Protein AF-A0A2J8WNB3-F1 (afdb_monomer)

Sequence (270 aa):
LEFISDGALAIEVWGHRCAGNGSSIWEVDSLHAKTRTLHDRWNEVTRRIEMWISILELNELGEYAAVELHQAKDVNTGGIFQLRQEEDLNCVRERWSDALIKRREYLDEQIKKVSNKTEKTEDDVEREAQLVEQWVGLTEERNAVLVPAPGSGIPGAPADWIPPPGMETHIPVLFLDLNADDLSANEQLVGPHASGVNSILPKEHGSQFFYLPIIKHSDDEVSATASWDSSVHDSVHLNRVTPQNERIYLIVKTTVQLSHPAAMELVLRK

InterPro domains:
  IPR022164 Kinesin-like [PF12473] (220-259)

Secondary structure (DSSP, 8-state):
-HHHHTTEEEEEEE----S-------------TTS--HHHHHHHHEEEEE-----EEE-TTS-EEEPPP---TTS-------SSHHHHHHHHHHHHHHHHHHHHHHHHHHHHHHHT-SS--HHHHHHHHHHHHHHHHHHHHHHHHHSPPTTS--TTPBPSS-PPTTS-SB--EEEEE--TT-TTGGGGGSGGGSBTTT---TT--SPPPPP--EEEEETTTTEEEE---GGGG--TTTSSPPPTT-------EEEEEE-SSS-EEEEEE-

pLDDT: mean 73.9, std 16.87, range [28.16, 94.0]

Foldseek 3Di:
DVLLLVQKAKEWEDEDDDDDDDDDDDDDDPDDPPDDAPLNSLVVRYDYDYDDDWDWDQDPVRDTDTDDDDDDQPDPPAWEFQFVQVVQLVVSLVVLVVVLVVVLVVLVVLLCVLVPDPDHDPVSVVVNVVSVVVNVVSVVSNVCSVAPDAPSSHRQHADVDDDRPQYDRGGGIDIGNRDPPCPVSQVCQEDCNNTCNPPDGVVNPPDDDDDFQFPDADPVDGDTDTDDDPCVRVDPCVVDDHDPPDDDDDKDWDWDFDPPPHTHIHIIID

Structure (mmCIF, N/CA/C/O backbone):
data_AF-A0A2J8WNB3-F1
#
_entry.id   AF-A0A2J8WNB3-F1
#
loop_
_atom_site.group_PDB
_atom_site.id
_atom_site.type_symbol
_atom_site.label_atom_id
_atom_site.label_alt_id
_atom_site.label_comp_id
_atom_site.label_asym_id
_atom_site.label_entity_id
_atom_site.label_seq_id
_atom_site.pdbx_PDB_ins_code
_atom_site.Cartn_x
_atom_site.Cartn_y
_atom_site.Cartn_z
_atom_site.occupancy
_atom_site.B_iso_or_equiv
_atom_site.auth_seq_id
_atom_site.auth_comp_id
_atom_site.auth_asym_id
_atom_site.auth_atom_id
_atom_site.pdbx_PDB_model_num
ATOM 1 N N . LEU A 1 1 ? -7.602 -0.378 23.165 1.00 45.31 1 LEU A N 1
ATOM 2 C CA . LEU A 1 1 ? -7.590 0.356 21.882 1.00 45.31 1 LEU A CA 1
ATOM 3 C C . LEU A 1 1 ? -6.321 1.193 21.740 1.00 45.31 1 LEU A C 1
ATOM 5 O O . LEU A 1 1 ? -5.746 1.145 20.671 1.00 45.31 1 LEU A O 1
ATOM 9 N N . GLU A 1 2 ? -5.837 1.872 22.791 1.00 38.53 2 GLU A N 1
ATOM 10 C CA . GLU A 1 2 ? -4.576 2.656 22.743 1.00 38.53 2 GLU A CA 1
ATOM 11 C C . GLU A 1 2 ? -3.336 1.833 22.331 1.00 38.53 2 GLU A C 1
ATOM 13 O O . GLU A 1 2 ? -2.516 2.305 21.557 1.00 38.53 2 GLU A O 1
ATOM 18 N N . PHE A 1 3 ? -3.260 0.555 22.712 1.00 40.84 3 PHE A N 1
ATOM 19 C CA . PHE A 1 3 ? -2.182 -0.364 22.304 1.00 40.84 3 PHE A CA 1
ATOM 20 C C . PHE A 1 3 ? -2.197 -0.783 20.817 1.00 40.84 3 PHE A C 1
ATOM 22 O O . PHE A 1 3 ? -1.305 -1.500 20.386 1.00 40.84 3 PHE A O 1
ATOM 29 N N . ILE A 1 4 ? -3.234 -0.422 20.048 1.00 39.94 4 ILE A N 1
ATOM 30 C CA . ILE A 1 4 ? -3.299 -0.683 18.596 1.00 39.94 4 ILE A CA 1
ATOM 31 C C . ILE A 1 4 ? -2.739 0.508 17.817 1.00 39.94 4 ILE A C 1
ATOM 33 O O . ILE A 1 4 ? -2.263 0.332 16.705 1.00 39.94 4 ILE A O 1
ATOM 37 N N . SER A 1 5 ? -2.818 1.714 18.387 1.00 38.19 5 SER A N 1
ATOM 38 C CA . SER A 1 5 ? -2.274 2.935 17.790 1.00 38.19 5 SER A CA 1
ATOM 39 C C . SER A 1 5 ? -0.818 3.182 18.181 1.00 38.19 5 SER A C 1
ATOM 41 O O . SER A 1 5 ? -0.081 3.777 17.399 1.00 38.19 5 SER A O 1
ATOM 43 N N . ASP A 1 6 ? -0.394 2.732 19.366 1.00 38.00 6 ASP A N 1
ATOM 44 C CA . ASP A 1 6 ? 1.001 2.856 19.791 1.00 38.00 6 ASP A CA 1
ATOM 45 C C . ASP A 1 6 ? 1.897 1.966 18.928 1.00 38.00 6 ASP A C 1
ATOM 47 O O . ASP A 1 6 ? 1.776 0.743 18.939 1.00 38.00 6 ASP A O 1
ATOM 51 N N . GLY A 1 7 ? 2.780 2.598 18.153 1.00 36.41 7 GLY A N 1
ATOM 52 C CA . GLY A 1 7 ? 3.748 1.900 17.308 1.00 36.41 7 GLY A CA 1
ATOM 53 C C . GLY A 1 7 ? 3.228 1.434 15.949 1.00 36.41 7 GLY A C 1
ATOM 54 O O . GLY A 1 7 ? 4.019 1.012 15.113 1.00 36.41 7 GLY A O 1
ATOM 55 N N . ALA A 1 8 ? 1.926 1.530 15.682 1.00 39.94 8 ALA A N 1
ATOM 56 C CA . ALA A 1 8 ? 1.362 1.097 14.411 1.00 39.94 8 ALA A CA 1
ATOM 57 C C . ALA A 1 8 ? 1.590 2.126 13.298 1.00 39.94 8 ALA A C 1
ATOM 59 O O . ALA A 1 8 ? 1.264 3.304 13.445 1.00 39.94 8 ALA A O 1
ATOM 60 N N . LEU A 1 9 ? 2.069 1.662 12.146 1.00 45.62 9 LEU A N 1
ATOM 61 C CA . LEU A 1 9 ? 1.953 2.381 10.879 1.00 45.62 9 LEU A CA 1
ATOM 62 C C . LEU A 1 9 ? 1.279 1.471 9.868 1.00 45.62 9 LEU A C 1
ATOM 64 O O . LEU A 1 9 ? 1.753 0.359 9.635 1.00 45.62 9 LEU A O 1
ATOM 68 N N . ALA A 1 10 ? 0.219 1.974 9.245 1.00 46.62 10 ALA A N 1
ATOM 69 C CA . ALA A 1 10 ? -0.376 1.332 8.090 1.00 46.62 10 ALA A CA 1
ATOM 70 C C . ALA A 1 10 ? -0.023 2.103 6.828 1.00 46.62 10 ALA A C 1
ATOM 72 O O . ALA A 1 10 ? -0.166 3.323 6.800 1.00 46.62 10 ALA A O 1
ATOM 73 N N . ILE A 1 11 ? 0.433 1.410 5.789 1.00 55.25 11 ILE A N 1
ATOM 74 C CA . ILE A 1 11 ? 0.669 2.019 4.479 1.00 55.25 11 ILE A CA 1
ATOM 75 C C . ILE A 1 11 ? -0.270 1.393 3.461 1.00 55.25 11 ILE A C 1
ATOM 77 O O . ILE A 1 11 ? -0.154 0.203 3.177 1.00 55.25 11 ILE A O 1
ATOM 81 N N . GLU A 1 12 ? -1.143 2.210 2.881 1.00 48.66 12 GLU A N 1
ATOM 82 C CA . GLU A 1 12 ? -1.918 1.848 1.701 1.00 48.66 12 GLU A CA 1
ATOM 83 C C . GLU A 1 12 ? -1.154 2.222 0.434 1.00 48.66 12 GLU A C 1
ATOM 85 O O . GLU A 1 12 ? -0.832 3.395 0.228 1.00 48.66 12 GLU A O 1
ATOM 90 N N . VAL A 1 13 ? -0.897 1.249 -0.439 1.00 50.41 13 VAL A N 1
ATOM 91 C CA . VAL A 1 13 ? -0.238 1.500 -1.728 1.00 50.41 13 VAL A CA 1
ATOM 92 C C . VAL A 1 13 ? -1.259 1.501 -2.859 1.00 50.41 13 VAL A C 1
ATOM 94 O O . VAL A 1 13 ? -1.896 0.486 -3.131 1.00 50.41 13 VAL A O 1
ATOM 97 N N . TRP A 1 14 ? -1.408 2.640 -3.536 1.00 44.59 14 TRP A N 1
ATOM 98 C CA . TRP A 1 14 ? -2.394 2.812 -4.607 1.00 44.59 14 TRP A CA 1
ATOM 99 C C . TRP A 1 14 ? -1.743 2.884 -5.991 1.00 44.59 14 TRP A C 1
ATOM 101 O O . TRP A 1 14 ? -0.658 3.444 -6.174 1.00 44.59 14 TRP A O 1
ATOM 111 N N . GLY A 1 15 ? -2.445 2.320 -6.978 1.00 42.12 15 GLY A N 1
ATOM 112 C CA . GLY A 1 15 ? -2.084 2.349 -8.394 1.00 42.12 15 GLY A CA 1
ATOM 113 C C . GLY A 1 15 ? -2.801 3.448 -9.193 1.00 42.12 15 GLY A C 1
ATOM 114 O O . GLY A 1 15 ? -3.846 3.947 -8.799 1.00 42.12 15 GLY A O 1
ATOM 115 N N . HIS A 1 16 ? -2.190 3.790 -10.331 1.00 38.59 16 HIS A N 1
ATOM 116 C CA . HIS A 1 16 ? -2.534 4.797 -11.353 1.00 38.59 16 HIS A CA 1
ATOM 117 C C . HIS A 1 16 ? -3.979 5.371 -11.379 1.00 38.59 16 HIS A C 1
ATOM 119 O O . HIS A 1 16 ? -4.944 4.635 -11.556 1.00 38.59 16 HIS A O 1
ATOM 125 N N . ARG A 1 17 ? -4.109 6.708 -11.382 1.00 37.06 17 ARG A N 1
ATOM 126 C CA . ARG A 1 17 ? -5.279 7.469 -11.878 1.00 37.06 17 ARG A CA 1
ATOM 127 C C . ARG A 1 17 ? -5.028 7.869 -13.332 1.00 37.06 17 ARG A C 1
ATOM 129 O O . ARG A 1 17 ? -4.012 8.488 -13.643 1.00 37.06 17 ARG A O 1
ATOM 136 N N . CYS A 1 18 ? -5.977 7.577 -14.211 1.00 29.62 18 CYS A N 1
ATOM 137 C CA . CYS A 1 18 ? -6.096 8.304 -15.471 1.00 29.62 18 CYS A CA 1
ATOM 138 C C . CYS A 1 18 ? -6.643 9.707 -15.164 1.00 29.62 18 CYS A C 1
ATOM 140 O O . CYS A 1 18 ? -7.478 9.847 -14.272 1.00 29.62 18 CYS A O 1
ATOM 142 N N . ALA A 1 19 ? -6.136 10.730 -15.860 1.00 33.22 19 ALA A N 1
ATOM 143 C CA . ALA A 1 19 ? -6.403 12.148 -15.609 1.00 33.22 19 ALA A CA 1
ATOM 144 C C . ALA A 1 19 ? -7.859 12.444 -15.185 1.00 33.22 19 ALA A C 1
ATOM 146 O O . ALA A 1 19 ? -8.798 12.256 -15.958 1.00 33.22 19 ALA A O 1
ATOM 147 N N . GLY A 1 20 ? -8.029 12.918 -13.947 1.00 31.61 20 GLY A N 1
ATOM 148 C CA . GLY A 1 20 ? -9.322 13.273 -13.365 1.00 31.61 20 GLY A CA 1
ATOM 149 C C . GLY A 1 20 ? -9.197 13.625 -11.880 1.00 31.61 20 GLY A C 1
ATOM 150 O O . GLY A 1 20 ? -8.883 12.763 -11.066 1.00 31.61 20 GLY A O 1
ATOM 151 N N . ASN A 1 21 ? -9.404 14.911 -11.575 1.00 39.25 21 ASN A N 1
ATOM 152 C CA . ASN A 1 21 ? -9.419 15.594 -10.274 1.00 39.25 21 ASN A CA 1
ATOM 153 C C . ASN A 1 21 ? -9.426 14.730 -8.998 1.00 39.25 21 ASN A C 1
ATOM 155 O O . ASN A 1 21 ? -10.420 14.084 -8.674 1.00 39.25 21 ASN A O 1
ATOM 159 N N . GLY A 1 22 ? -8.385 14.895 -8.181 1.00 33.06 22 GLY A N 1
ATOM 160 C CA . GLY A 1 22 ? -8.420 14.610 -6.750 1.00 33.06 22 GLY A CA 1
ATOM 161 C C . GLY A 1 22 ? -7.681 15.713 -6.002 1.00 33.06 22 GLY A C 1
ATOM 162 O O . GLY A 1 22 ? -6.467 15.828 -6.119 1.00 33.06 22 GLY A O 1
ATOM 163 N N . SER A 1 23 ? -8.418 16.555 -5.282 1.00 32.81 23 SER A N 1
ATOM 164 C CA . SER A 1 23 ? -7.854 17.499 -4.316 1.00 32.81 23 SER A CA 1
ATOM 165 C C . SER A 1 23 ? -7.518 16.736 -3.034 1.00 32.81 23 SER A C 1
ATOM 167 O O . SER A 1 23 ? -8.347 15.986 -2.523 1.00 32.81 23 SER A O 1
ATOM 169 N N . SER A 1 24 ? -6.306 16.923 -2.516 1.00 29.91 24 SER A N 1
ATOM 170 C CA . SER A 1 24 ? -5.908 16.490 -1.178 1.00 29.91 24 SER A CA 1
ATOM 171 C C . SER A 1 24 ? -6.525 17.439 -0.147 1.00 29.91 24 SER A C 1
ATOM 173 O O . SER A 1 24 ? -6.075 18.572 0.009 1.00 29.91 24 SER A O 1
ATOM 175 N N . ILE A 1 25 ? -7.575 16.987 0.541 1.00 31.45 25 ILE A N 1
ATOM 176 C CA . ILE A 1 25 ? -8.192 17.716 1.655 1.00 31.45 25 ILE A CA 1
ATOM 177 C C . ILE A 1 25 ? -7.733 17.046 2.948 1.00 31.45 25 ILE A C 1
ATOM 179 O O . ILE A 1 25 ? -8.108 15.914 3.243 1.00 31.45 25 ILE A O 1
ATOM 183 N N . TRP A 1 26 ? -6.879 17.754 3.682 1.00 38.81 26 TRP A N 1
ATOM 184 C CA . TRP A 1 26 ? -6.388 17.379 5.002 1.00 38.81 26 TRP A CA 1
ATOM 185 C C . TRP A 1 26 ? -7.130 18.203 6.052 1.00 38.81 26 TRP A C 1
ATOM 187 O O . TRP A 1 26 ? -6.909 19.407 6.132 1.00 38.81 26 TRP A O 1
ATOM 197 N N . GLU A 1 27 ? -7.939 17.566 6.895 1.00 28.16 27 GLU A N 1
ATOM 198 C CA . GLU A 1 27 ? -8.341 18.131 8.187 1.00 28.16 27 GLU A CA 1
ATOM 199 C C . GLU A 1 27 ? -8.242 17.034 9.253 1.00 28.16 27 GLU A C 1
ATOM 201 O O . GLU A 1 27 ? -8.878 15.986 9.162 1.00 28.16 27 GLU A O 1
ATOM 206 N N . VAL A 1 28 ? -7.377 17.259 10.245 1.00 35.50 28 VAL A N 1
ATOM 207 C CA . VAL A 1 28 ? -7.212 16.384 11.411 1.00 35.50 28 VAL A CA 1
ATOM 208 C C . VAL A 1 28 ? -8.183 16.859 12.480 1.00 35.50 28 VAL A C 1
ATOM 210 O O . VAL A 1 28 ? -7.902 17.820 13.201 1.00 35.50 28 VAL A O 1
ATOM 213 N N . ASP A 1 29 ? -9.325 16.189 12.594 1.00 32.31 29 ASP A N 1
ATOM 214 C CA . ASP A 1 29 ? -10.321 16.554 13.594 1.00 32.31 29 ASP A CA 1
ATOM 215 C C . ASP A 1 29 ? -9.930 15.986 14.973 1.00 32.31 29 ASP A C 1
ATOM 217 O O . ASP A 1 29 ? -9.946 14.782 15.251 1.00 32.31 29 ASP A O 1
ATOM 221 N N . SER A 1 30 ? -9.483 16.886 15.850 1.00 32.78 30 SER A N 1
ATOM 222 C CA . SER A 1 30 ? -8.796 16.565 17.109 1.00 32.78 30 SER A CA 1
ATOM 223 C C . SER A 1 30 ? -9.733 16.433 18.317 1.00 32.78 30 SER A C 1
ATOM 225 O O . SER A 1 30 ? -9.290 16.579 19.456 1.00 32.78 30 SER A O 1
ATOM 227 N N . LEU A 1 31 ? -11.025 16.149 18.126 1.00 34.84 31 LEU A N 1
ATOM 228 C CA . LEU A 1 31 ? -11.963 15.987 19.241 1.00 34.84 31 LEU A CA 1
ATOM 229 C C . LEU A 1 31 ? -12.609 14.596 19.299 1.00 34.84 31 LEU A C 1
ATOM 231 O O . LEU A 1 31 ? -12.891 13.961 18.290 1.00 34.84 31 LEU A O 1
ATOM 235 N N . HIS A 1 32 ? -12.851 14.157 20.540 1.00 35.25 32 HIS A N 1
ATOM 236 C CA . HIS A 1 32 ? -13.601 12.968 20.978 1.00 35.25 32 HIS A CA 1
ATOM 237 C C . HIS A 1 32 ? -12.822 11.649 21.094 1.00 35.25 32 HIS A C 1
ATOM 239 O O . HIS A 1 32 ? -12.979 10.734 20.301 1.00 35.25 32 HIS A O 1
ATOM 245 N N . ALA A 1 33 ? -12.061 11.497 22.183 1.00 36.84 33 ALA A N 1
ATOM 246 C CA . ALA A 1 33 ? -11.376 10.252 22.556 1.00 36.84 33 ALA A CA 1
ATOM 247 C C . ALA A 1 33 ? -12.285 9.163 23.187 1.00 36.84 33 ALA A C 1
ATOM 249 O O . ALA A 1 33 ? -11.799 8.077 23.488 1.00 36.84 33 ALA A O 1
ATOM 250 N N . LYS A 1 34 ? -13.586 9.419 23.411 1.00 36.69 34 LYS A N 1
ATOM 251 C CA . LYS A 1 34 ? -14.479 8.507 24.166 1.00 36.69 34 LYS A CA 1
ATOM 252 C C . LYS A 1 34 ? -15.431 7.645 23.320 1.00 36.69 34 LYS A C 1
ATOM 254 O O . LYS A 1 34 ? -16.046 6.743 23.879 1.00 36.69 34 LYS A O 1
ATOM 259 N N . THR A 1 35 ? -15.494 7.856 22.003 1.00 49.62 35 THR A N 1
ATOM 260 C CA . THR A 1 35 ? -16.437 7.153 21.101 1.00 49.62 35 THR A CA 1
ATOM 261 C C . THR A 1 35 ? -15.764 6.584 19.845 1.00 49.62 35 THR A C 1
ATOM 263 O O . THR A 1 35 ? -16.450 6.187 18.914 1.00 49.62 35 THR A O 1
ATOM 266 N N . ARG A 1 36 ? -14.424 6.551 19.794 1.00 62.62 36 ARG A N 1
ATOM 267 C CA . ARG A 1 36 ? -13.691 6.123 18.591 1.00 62.62 36 ARG A CA 1
ATOM 268 C C . ARG A 1 36 ? -13.781 4.613 18.394 1.00 62.62 36 ARG A C 1
ATOM 270 O O . ARG A 1 36 ? -13.465 3.846 19.308 1.00 62.62 36 ARG A O 1
ATOM 277 N N . THR A 1 37 ? -14.194 4.218 17.200 1.00 72.19 37 THR A N 1
ATOM 278 C CA . THR A 1 37 ? -14.205 2.833 16.724 1.00 72.19 37 THR A CA 1
ATOM 279 C C . THR A 1 37 ? -12.784 2.361 16.400 1.00 72.19 37 THR A C 1
ATOM 281 O O . THR A 1 37 ? -11.853 3.168 16.303 1.00 72.19 37 THR A O 1
ATOM 284 N N . LEU A 1 38 ? -12.583 1.050 16.212 1.00 73.00 38 LEU A N 1
ATOM 285 C CA . LEU A 1 38 ? -11.326 0.529 15.651 1.00 73.00 38 LEU A CA 1
ATOM 286 C C . LEU A 1 38 ? -10.950 1.204 14.328 1.00 73.00 38 LEU A C 1
ATOM 288 O O . LEU A 1 38 ? -9.780 1.507 14.110 1.00 73.00 38 LEU A O 1
ATOM 292 N N . HIS A 1 39 ? -11.944 1.467 13.479 1.00 75.50 39 HIS A N 1
ATOM 293 C CA . HIS A 1 39 ? -11.760 2.149 12.205 1.00 75.50 39 HIS A CA 1
ATOM 294 C C . HIS A 1 39 ? -11.190 3.561 12.390 1.00 75.50 39 HIS A C 1
ATOM 296 O O . HIS A 1 39 ? -10.193 3.902 11.761 1.00 75.50 39 HIS A O 1
ATOM 302 N N . ASP A 1 40 ? -11.752 4.353 13.307 1.00 77.12 40 ASP A N 1
ATOM 303 C CA . ASP A 1 40 ? -11.263 5.714 13.566 1.00 77.12 40 ASP A CA 1
ATOM 304 C C . ASP A 1 40 ? -9.798 5.702 14.023 1.00 77.12 40 ASP A C 1
ATOM 306 O O . ASP A 1 40 ? -8.975 6.480 13.543 1.00 77.12 40 ASP A O 1
ATOM 310 N N . ARG A 1 41 ? -9.448 4.760 14.909 1.00 74.56 41 ARG A N 1
ATOM 311 C CA . ARG A 1 41 ? -8.070 4.584 15.391 1.00 74.56 41 ARG A CA 1
ATOM 312 C C . ARG A 1 41 ? -7.119 4.120 14.302 1.00 74.56 41 ARG A C 1
ATOM 314 O O . ARG A 1 41 ? -5.972 4.548 14.273 1.00 74.56 41 ARG A O 1
ATOM 321 N N . TRP A 1 42 ? -7.589 3.258 13.412 1.00 77.06 42 TRP A N 1
ATOM 322 C CA . TRP A 1 42 ? -6.810 2.816 12.269 1.00 77.06 42 TRP A CA 1
ATOM 323 C C . TRP A 1 42 ? -6.531 3.961 11.299 1.00 77.06 42 TRP A C 1
ATOM 325 O O . TRP A 1 42 ? -5.393 4.142 10.870 1.00 77.06 42 TRP A O 1
ATOM 335 N N . ASN A 1 43 ? -7.535 4.788 11.011 1.00 76.69 43 ASN A N 1
ATOM 336 C CA . ASN A 1 43 ? -7.372 5.951 10.146 1.00 76.69 43 ASN A CA 1
ATOM 337 C C . ASN A 1 43 ? -6.334 6.943 10.698 1.00 76.69 43 ASN A C 1
ATOM 339 O O . ASN A 1 43 ? -5.566 7.508 9.923 1.00 76.69 43 ASN A O 1
ATOM 343 N N . GLU A 1 44 ? -6.242 7.118 12.023 1.00 74.56 44 GLU A N 1
ATOM 344 C CA . GLU A 1 44 ? -5.223 7.977 12.657 1.00 74.56 44 GLU A CA 1
ATOM 345 C C . GLU A 1 44 ? -3.785 7.547 12.311 1.00 74.56 44 GLU A C 1
ATOM 347 O O . GLU A 1 44 ? -2.903 8.390 12.094 1.00 74.56 44 GLU A O 1
ATOM 352 N N . VAL A 1 45 ? -3.550 6.235 12.223 1.00 72.38 45 VAL A N 1
ATOM 353 C CA . VAL A 1 45 ? -2.228 5.636 11.971 1.00 72.38 45 VAL A CA 1
ATOM 354 C C . VAL A 1 45 ? -2.008 5.216 10.515 1.00 72.38 45 VAL A C 1
ATOM 356 O O . VAL A 1 45 ? -0.902 4.818 10.144 1.00 72.38 45 VAL A O 1
ATOM 359 N N . THR A 1 46 ? -3.031 5.343 9.667 1.00 75.44 46 THR A N 1
ATOM 360 C CA . THR A 1 46 ? -2.947 4.994 8.248 1.00 75.44 46 THR A CA 1
ATOM 361 C C . THR A 1 46 ? -2.332 6.117 7.433 1.00 75.44 46 THR A C 1
ATOM 363 O O . THR A 1 46 ? -2.672 7.295 7.556 1.00 75.44 46 THR A O 1
ATOM 366 N N . ARG A 1 47 ? -1.383 5.748 6.582 1.00 75.19 47 ARG A N 1
ATOM 367 C CA . ARG A 1 47 ? -0.726 6.594 5.595 1.00 75.19 47 ARG A CA 1
ATOM 368 C C . ARG A 1 47 ? -0.930 5.976 4.223 1.00 75.19 47 ARG A C 1
ATOM 370 O O . ARG A 1 47 ? -1.021 4.765 4.076 1.00 75.19 47 ARG A O 1
ATOM 377 N N . ARG A 1 48 ? -0.997 6.823 3.205 1.00 74.31 48 ARG A N 1
ATOM 378 C CA . ARG A 1 48 ? -1.220 6.414 1.821 1.00 74.31 48 ARG A CA 1
ATOM 379 C C . ARG A 1 48 ? -0.017 6.805 0.981 1.00 74.31 48 ARG A C 1
ATOM 381 O O . ARG A 1 48 ? 0.408 7.956 1.022 1.00 74.31 48 ARG A O 1
ATOM 388 N N . ILE A 1 49 ? 0.511 5.852 0.223 1.00 74.31 49 ILE A N 1
ATOM 389 C CA . ILE A 1 49 ? 1.573 6.063 -0.757 1.00 74.31 49 ILE A CA 1
ATOM 390 C C . ILE A 1 49 ? 1.003 5.749 -2.139 1.00 74.31 49 ILE A C 1
ATOM 392 O O . ILE A 1 49 ? 0.485 4.664 -2.392 1.00 74.31 49 ILE A O 1
ATOM 396 N N . GLU A 1 50 ? 1.105 6.705 -3.055 1.00 73.25 50 GLU A N 1
ATOM 397 C CA . GLU A 1 50 ? 0.758 6.499 -4.461 1.00 73.25 50 GLU A CA 1
ATOM 398 C C . GLU A 1 50 ? 2.037 6.544 -5.294 1.00 73.25 50 GLU A C 1
ATOM 400 O O . GLU A 1 50 ? 2.826 7.480 -5.168 1.00 73.25 50 GLU A O 1
ATOM 405 N N . MET A 1 51 ? 2.248 5.542 -6.152 1.00 75.06 51 MET A N 1
ATOM 406 C CA . MET A 1 51 ? 3.425 5.491 -7.018 1.00 75.06 51 MET A CA 1
ATOM 407 C C . MET A 1 51 ? 3.058 5.747 -8.480 1.00 75.06 51 MET A C 1
ATOM 409 O O . MET A 1 51 ? 2.249 5.042 -9.096 1.00 75.06 51 MET A O 1
ATOM 413 N N . TRP A 1 52 ? 3.750 6.721 -9.066 1.00 75.31 52 TRP A N 1
ATOM 414 C CA . TRP A 1 52 ? 3.566 7.160 -10.442 1.00 75.31 52 TRP A CA 1
ATOM 415 C C . TRP A 1 52 ? 4.825 6.917 -11.259 1.00 75.31 52 TRP A C 1
ATOM 417 O O . TRP A 1 52 ? 5.938 7.096 -10.779 1.00 75.31 52 TRP A O 1
ATOM 427 N N . ILE A 1 53 ? 4.633 6.504 -12.510 1.00 80.00 53 ILE A N 1
ATOM 428 C CA . ILE A 1 53 ? 5.715 6.359 -13.482 1.00 80.00 53 ILE A CA 1
ATOM 429 C C . ILE A 1 53 ? 5.249 7.038 -14.757 1.00 80.00 53 ILE A C 1
ATOM 431 O O . ILE A 1 53 ? 4.153 6.743 -15.238 1.00 80.00 53 ILE A O 1
ATOM 435 N N . SER A 1 54 ? 6.096 7.913 -15.286 1.00 83.75 54 SER A N 1
ATOM 436 C CA . SER A 1 54 ? 5.974 8.486 -16.619 1.00 83.75 54 SER A CA 1
ATOM 437 C C . SER A 1 54 ? 7.260 8.192 -17.376 1.00 83.75 54 SER A C 1
ATOM 439 O O . SER A 1 54 ? 8.349 8.393 -16.839 1.00 83.75 54 SER A O 1
ATOM 441 N N . ILE A 1 55 ? 7.135 7.714 -18.612 1.00 85.81 55 ILE A N 1
ATOM 442 C CA . ILE A 1 55 ? 8.273 7.541 -19.516 1.00 85.81 55 ILE A CA 1
ATOM 443 C C . ILE A 1 55 ? 8.354 8.802 -20.363 1.00 85.81 55 ILE A C 1
ATOM 445 O O . ILE A 1 55 ? 7.345 9.240 -20.916 1.00 85.81 55 ILE A O 1
ATOM 449 N N . LEU A 1 56 ? 9.541 9.399 -20.420 1.00 87.50 56 LEU A N 1
ATOM 450 C CA . LEU A 1 56 ? 9.807 10.560 -21.254 1.00 87.50 56 LEU A CA 1
ATOM 451 C C . LEU A 1 56 ? 10.675 10.135 -22.436 1.00 87.50 56 LEU A C 1
ATOM 453 O O . LEU A 1 56 ? 11.629 9.379 -22.258 1.00 87.50 56 LEU A O 1
ATOM 457 N N . GLU A 1 57 ? 10.369 10.652 -23.617 1.00 86.31 57 GLU A N 1
ATOM 458 C CA . GLU A 1 57 ? 11.182 10.498 -24.818 1.00 86.31 57 GLU A CA 1
ATOM 459 C C . GLU A 1 57 ? 11.659 11.860 -25.320 1.00 86.31 57 GLU A C 1
ATOM 461 O O . GLU A 1 57 ? 11.017 12.886 -25.093 1.00 86.31 57 GLU A O 1
ATOM 466 N N . LEU A 1 58 ? 12.819 11.874 -25.975 1.00 88.12 58 LEU A N 1
ATOM 467 C CA . LEU A 1 58 ? 13.348 13.082 -26.590 1.00 88.12 58 LEU A CA 1
ATOM 468 C C . LEU A 1 58 ? 12.599 13.335 -27.902 1.00 88.12 58 LEU A C 1
ATOM 470 O O . LEU A 1 58 ? 12.655 12.513 -28.816 1.00 88.12 58 LEU A O 1
ATOM 474 N N . ASN A 1 59 ? 11.909 14.466 -27.995 1.00 88.06 59 ASN A N 1
ATOM 475 C CA . ASN A 1 59 ? 11.181 14.849 -29.197 1.00 88.06 59 ASN A CA 1
ATOM 476 C C . ASN A 1 59 ? 12.114 15.457 -30.268 1.00 88.06 59 ASN A C 1
ATOM 478 O O . ASN A 1 59 ? 13.309 15.668 -30.051 1.00 88.06 59 ASN A O 1
ATOM 482 N N . GLU A 1 60 ? 11.553 15.789 -31.434 1.00 89.38 60 GLU A N 1
ATOM 483 C CA . GLU A 1 60 ? 12.290 16.390 -32.560 1.00 89.38 60 GLU A CA 1
ATOM 484 C C . GLU A 1 60 ? 12.928 17.755 -32.235 1.00 89.38 60 GLU A C 1
ATOM 486 O O . GLU A 1 60 ? 13.848 18.191 -32.926 1.00 89.38 60 GLU A O 1
ATOM 491 N N . LEU A 1 61 ? 12.459 18.428 -31.180 1.00 91.88 61 LEU A N 1
ATOM 492 C CA . LEU A 1 61 ? 12.987 19.707 -30.702 1.00 91.88 61 LEU A CA 1
ATOM 493 C C . LEU A 1 61 ? 14.133 19.531 -29.691 1.00 91.88 61 LEU A C 1
ATOM 495 O O . LEU A 1 61 ? 14.710 20.522 -29.247 1.00 91.88 61 LEU A O 1
ATOM 499 N N . GLY A 1 62 ? 14.487 18.290 -29.341 1.00 90.31 62 GLY A N 1
ATOM 500 C CA . GLY A 1 62 ? 15.500 17.997 -28.328 1.00 90.31 62 GLY A CA 1
ATOM 501 C C . GLY A 1 62 ? 14.998 18.184 -26.895 1.00 90.31 62 GLY A C 1
ATOM 502 O O . GLY A 1 62 ? 15.805 18.355 -25.983 1.00 90.31 62 GLY A O 1
ATOM 503 N N . GLU A 1 63 ? 13.682 18.156 -26.685 1.00 91.81 63 GLU A N 1
ATOM 504 C CA . GLU A 1 63 ? 13.051 18.289 -25.375 1.00 91.81 63 GLU A CA 1
ATOM 505 C C . GLU A 1 63 ? 12.457 16.951 -24.931 1.00 91.81 63 GLU A C 1
ATOM 507 O O . GLU A 1 63 ? 11.898 16.203 -25.733 1.00 91.81 63 GLU A O 1
ATOM 512 N N . TYR A 1 64 ? 12.561 16.641 -23.640 1.00 86.62 64 TYR A N 1
ATOM 513 C CA . TYR A 1 64 ? 11.915 15.456 -23.083 1.00 86.62 64 TYR A CA 1
ATOM 514 C C . TYR A 1 64 ? 10.411 15.696 -22.941 1.00 86.62 64 TYR A C 1
ATOM 516 O O . TYR A 1 64 ? 9.989 16.576 -22.190 1.00 86.62 64 TYR A O 1
ATOM 524 N N . ALA A 1 65 ? 9.610 14.886 -23.626 1.00 87.69 65 ALA A N 1
ATOM 525 C CA . ALA A 1 65 ? 8.155 14.902 -23.569 1.00 87.69 65 ALA A CA 1
ATOM 526 C C . ALA A 1 65 ? 7.623 13.549 -23.080 1.00 87.69 65 ALA A C 1
ATOM 528 O O . ALA A 1 65 ? 8.238 12.511 -23.313 1.00 87.69 65 ALA A O 1
ATOM 529 N N . ALA A 1 66 ? 6.491 13.551 -22.375 1.00 85.44 66 ALA A N 1
ATOM 530 C CA . ALA A 1 66 ? 5.878 12.313 -21.904 1.00 85.44 66 ALA A CA 1
ATOM 531 C C . ALA A 1 66 ? 5.329 11.491 -23.073 1.00 85.44 66 ALA A C 1
ATOM 533 O O . ALA A 1 66 ? 4.615 12.020 -23.924 1.00 85.44 66 ALA A O 1
ATOM 534 N N . VAL A 1 67 ? 5.638 10.194 -23.077 1.00 82.50 67 VAL A N 1
ATOM 535 C CA . VAL A 1 67 ? 5.105 9.245 -24.055 1.00 82.50 67 VAL A CA 1
ATOM 536 C C . VAL A 1 67 ? 3.598 9.106 -23.844 1.00 82.50 67 VAL A C 1
ATOM 538 O O . VAL A 1 67 ? 3.135 8.879 -22.723 1.00 82.50 67 VAL A O 1
ATOM 541 N N . GLU A 1 68 ? 2.823 9.222 -24.921 1.00 77.25 68 GLU A N 1
ATOM 542 C CA . GLU A 1 68 ? 1.370 9.082 -24.858 1.00 77.25 68 GLU A CA 1
ATOM 543 C C . GLU A 1 68 ? 0.966 7.632 -24.541 1.00 77.25 68 GLU A C 1
ATOM 545 O O . GLU A 1 68 ? 1.340 6.682 -25.234 1.00 77.25 68 GLU A O 1
ATOM 550 N N . LEU A 1 69 ? 0.169 7.454 -23.485 1.00 72.31 69 LEU A N 1
ATOM 551 C CA . LEU A 1 69 ? -0.267 6.142 -23.014 1.00 72.31 69 LEU A CA 1
ATOM 552 C C . LEU A 1 69 ? -1.695 5.839 -23.473 1.00 72.31 69 LEU A C 1
ATOM 554 O O . LEU A 1 69 ? -2.635 6.560 -23.148 1.00 72.31 69 LEU A O 1
ATOM 558 N N . HIS A 1 70 ? -1.863 4.703 -24.151 1.00 68.62 70 HIS A N 1
ATOM 559 C CA . HIS A 1 70 ? -3.166 4.167 -24.537 1.00 68.62 70 HIS A CA 1
ATOM 560 C C . HIS A 1 70 ? -3.450 2.881 -23.758 1.00 68.62 70 HIS A C 1
ATOM 562 O O . HIS A 1 70 ? -2.767 1.871 -23.936 1.00 68.62 70 HIS A O 1
ATOM 568 N N . GLN A 1 71 ? -4.470 2.897 -22.898 1.00 65.88 71 GLN A N 1
ATOM 569 C CA . GLN A 1 71 ? -4.856 1.711 -22.134 1.00 65.88 71 GLN A CA 1
ATOM 570 C C . GLN A 1 71 ? -5.571 0.698 -23.040 1.00 65.88 71 GLN A C 1
ATOM 572 O O . GLN A 1 71 ? -6.681 0.938 -23.521 1.00 65.88 71 GLN A O 1
ATOM 5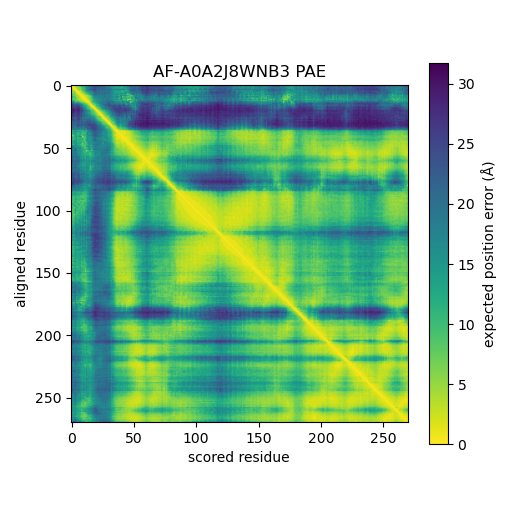77 N N . ALA A 1 72 ? -4.948 -0.460 -23.253 1.00 65.62 72 ALA A N 1
ATOM 578 C CA . ALA A 1 72 ? -5.568 -1.582 -23.947 1.00 65.62 72 ALA A CA 1
ATOM 579 C C . ALA A 1 72 ? -6.376 -2.437 -22.957 1.00 65.62 72 ALA A C 1
ATOM 581 O O . ALA A 1 72 ? -5.893 -2.777 -21.879 1.00 65.62 72 ALA A O 1
ATOM 582 N N . LYS A 1 73 ? -7.618 -2.791 -23.317 1.00 64.00 73 LYS A N 1
ATOM 583 C CA . LYS A 1 73 ? -8.554 -3.519 -22.432 1.00 64.00 73 LYS A CA 1
ATOM 584 C C . LYS A 1 73 ? -8.099 -4.942 -22.086 1.00 64.00 73 LYS A C 1
ATOM 586 O O . LYS A 1 73 ? -8.572 -5.510 -21.109 1.00 64.00 73 LYS A O 1
ATOM 591 N N . ASP A 1 74 ? -7.232 -5.515 -22.908 1.00 65.88 74 ASP A N 1
ATOM 592 C CA . A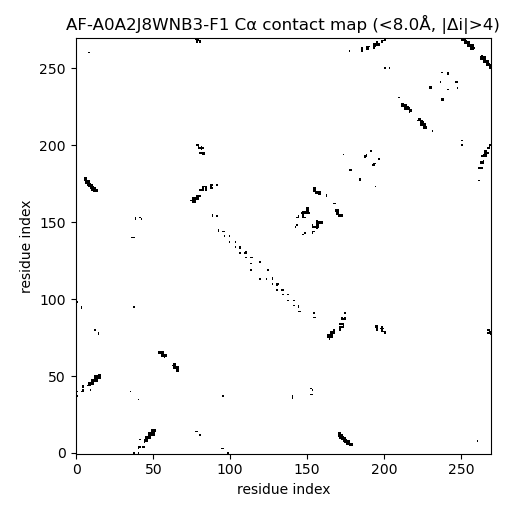SP A 1 74 ? -6.719 -6.884 -22.842 1.00 65.88 74 ASP A CA 1
ATOM 593 C C . ASP A 1 74 ? -5.276 -6.967 -22.318 1.00 65.88 74 ASP A C 1
ATOM 595 O O . ASP A 1 74 ? -4.720 -8.060 -22.202 1.00 65.88 74 ASP A O 1
ATOM 599 N N . VAL A 1 75 ? -4.653 -5.827 -22.000 1.00 62.16 75 VAL A N 1
ATOM 600 C CA . VAL A 1 75 ? -3.286 -5.778 -21.480 1.00 62.16 75 VAL A CA 1
ATOM 601 C C . VAL A 1 75 ? -3.331 -5.454 -19.997 1.00 62.16 75 VAL A C 1
ATOM 603 O O . VAL A 1 75 ? -3.675 -4.344 -19.598 1.00 62.16 75 VAL A O 1
ATOM 606 N N . ASN A 1 76 ? -2.933 -6.426 -19.180 1.00 56.84 76 ASN A N 1
ATOM 607 C CA . ASN A 1 76 ? -2.722 -6.234 -17.750 1.00 56.84 76 ASN A CA 1
ATOM 608 C C . ASN A 1 76 ? -1.570 -5.237 -17.554 1.00 56.84 76 ASN A C 1
ATOM 610 O O . ASN A 1 76 ? -0.401 -5.616 -17.591 1.00 56.84 76 ASN A O 1
ATOM 614 N N . THR A 1 77 ? -1.884 -3.956 -17.390 1.00 54.03 77 THR A N 1
ATOM 615 C CA . THR A 1 77 ? -0.960 -2.966 -16.835 1.00 54.03 77 THR A CA 1
ATOM 616 C C . THR A 1 77 ? -1.291 -2.864 -15.355 1.00 54.03 77 THR A C 1
ATOM 618 O O . THR A 1 77 ? -2.327 -2.305 -15.002 1.00 54.03 77 THR A O 1
ATOM 621 N N . GLY A 1 78 ? -0.476 -3.459 -14.491 1.00 53.25 78 GLY A N 1
ATOM 622 C CA . GLY A 1 78 ? -0.804 -3.579 -13.076 1.00 53.25 78 GLY A CA 1
ATOM 623 C C . GLY A 1 78 ? 0.442 -3.766 -12.234 1.00 53.25 78 GLY A C 1
ATOM 624 O O . GLY A 1 78 ? 1.172 -4.731 -12.432 1.00 53.25 78 GLY A O 1
ATOM 625 N N . GLY A 1 79 ? 0.674 -2.842 -11.300 1.00 53.66 79 GLY A N 1
ATOM 626 C CA . GLY A 1 79 ? 1.595 -3.100 -10.201 1.00 53.66 79 GLY A CA 1
ATOM 627 C C . GLY A 1 79 ? 0.956 -4.141 -9.290 1.00 53.66 79 GLY A C 1
ATOM 628 O O . GLY A 1 79 ? -0.170 -3.944 -8.831 1.00 53.66 79 GLY A O 1
ATOM 629 N N . ILE A 1 80 ? 1.646 -5.256 -9.070 1.00 51.22 80 ILE A N 1
ATOM 630 C CA . ILE A 1 80 ? 1.307 -6.191 -8.001 1.00 51.22 80 ILE A CA 1
ATOM 631 C C . ILE A 1 80 ? 2.126 -5.793 -6.782 1.00 51.22 80 ILE A C 1
ATOM 633 O O . ILE A 1 80 ? 3.359 -5.769 -6.813 1.00 51.22 80 ILE A O 1
ATOM 637 N N . PHE A 1 81 ? 1.422 -5.504 -5.697 1.00 55.22 81 PHE A N 1
ATOM 638 C CA . PHE A 1 81 ? 2.011 -5.134 -4.423 1.00 55.22 81 PHE A CA 1
ATOM 639 C C . PHE A 1 81 ? 1.883 -6.312 -3.454 1.00 55.22 81 PHE A C 1
ATOM 641 O O . PHE A 1 81 ? 1.066 -6.287 -2.544 1.00 55.22 81 PHE A O 1
ATOM 648 N N . GLN A 1 82 ? 2.721 -7.342 -3.618 1.00 55.06 82 GLN A N 1
ATOM 649 C CA . GLN A 1 82 ? 2.826 -8.454 -2.654 1.00 55.06 82 GLN A CA 1
ATOM 650 C C . GLN A 1 82 ? 3.616 -8.022 -1.405 1.00 55.06 82 GLN A C 1
ATOM 652 O O . GLN A 1 82 ? 4.719 -8.497 -1.125 1.00 55.06 82 GLN A O 1
ATOM 657 N N . LEU A 1 83 ? 3.070 -7.053 -0.675 1.00 59.44 83 LEU A N 1
ATOM 658 C CA . LEU A 1 83 ? 3.636 -6.508 0.555 1.00 59.44 83 LEU A CA 1
ATOM 659 C C . LEU A 1 83 ? 3.145 -7.330 1.742 1.00 59.44 83 LEU A C 1
ATOM 661 O O . LEU A 1 83 ? 2.123 -6.960 2.291 1.00 59.44 83 LEU A O 1
ATOM 665 N N . ARG A 1 84 ? 3.802 -8.460 2.070 1.00 56.16 84 ARG A N 1
ATOM 666 C CA . ARG A 1 84 ? 3.517 -9.328 3.250 1.00 56.16 84 ARG A CA 1
ATOM 667 C C . ARG A 1 84 ? 2.027 -9.450 3.626 1.00 56.16 84 ARG A C 1
ATOM 669 O O . ARG A 1 84 ? 1.671 -9.612 4.785 1.00 56.16 84 ARG A O 1
ATOM 676 N N . GLN A 1 85 ? 1.147 -9.402 2.628 1.00 64.81 85 GLN A N 1
ATOM 677 C CA . GLN A 1 85 ? -0.204 -8.898 2.854 1.00 64.81 85 GLN A CA 1
ATOM 678 C C . GLN A 1 85 ? -0.998 -9.854 3.732 1.00 64.81 85 GLN A C 1
ATOM 680 O O . GLN A 1 85 ? -1.685 -9.424 4.643 1.00 64.81 85 GLN A O 1
ATOM 685 N N . GLU A 1 86 ? -0.871 -11.158 3.504 1.00 70.62 86 GLU A N 1
ATOM 686 C CA . GLU A 1 86 ? -1.557 -12.151 4.328 1.00 70.62 86 GLU A CA 1
ATOM 687 C C . GLU A 1 86 ? -1.009 -12.206 5.757 1.00 70.62 86 GLU A C 1
ATOM 689 O O . GLU A 1 86 ? -1.792 -12.294 6.697 1.00 70.62 86 GLU A O 1
ATOM 694 N N . GLU A 1 87 ? 0.310 -12.137 5.936 1.00 72.06 87 GLU A N 1
ATOM 695 C CA . GLU A 1 87 ? 0.952 -12.192 7.254 1.00 72.06 87 GLU A CA 1
ATOM 696 C C . GLU A 1 87 ? 0.598 -10.956 8.089 1.00 72.06 87 GLU A C 1
ATOM 698 O O . GLU A 1 87 ? 0.099 -11.083 9.210 1.00 72.06 87 GLU A O 1
ATOM 703 N N . ASP A 1 88 ? 0.742 -9.770 7.500 1.00 73.31 88 ASP A N 1
ATOM 704 C CA . ASP A 1 88 ? 0.441 -8.497 8.149 1.00 73.31 88 ASP A CA 1
ATOM 705 C C . ASP A 1 88 ? -1.063 -8.354 8.420 1.00 73.31 88 ASP A C 1
ATOM 707 O O . ASP A 1 88 ? -1.459 -7.960 9.518 1.00 73.31 88 ASP A O 1
ATOM 711 N N . LEU A 1 89 ? -1.929 -8.738 7.470 1.00 76.50 89 LEU A N 1
ATOM 712 C CA . LEU A 1 89 ? -3.379 -8.743 7.692 1.00 76.50 89 LEU A CA 1
ATOM 713 C C . LEU A 1 89 ? -3.784 -9.724 8.790 1.00 76.50 89 LEU A C 1
ATOM 715 O O . LEU A 1 89 ? -4.678 -9.410 9.577 1.00 76.50 89 LEU A O 1
ATOM 719 N N . ASN A 1 90 ? -3.154 -10.897 8.866 1.00 79.81 90 ASN A N 1
ATOM 720 C CA . ASN A 1 90 ? -3.426 -11.855 9.933 1.00 79.81 90 ASN A CA 1
ATOM 721 C C . ASN A 1 90 ? -2.995 -11.300 11.296 1.00 79.81 90 ASN A C 1
ATOM 723 O O . ASN A 1 90 ? -3.780 -11.375 12.240 1.00 79.81 90 ASN A O 1
ATOM 727 N N . CYS A 1 91 ? -1.822 -10.665 11.381 1.00 78.69 91 CYS A N 1
ATOM 728 C CA . CYS A 1 91 ? -1.348 -10.002 12.597 1.00 78.69 91 CYS A CA 1
ATOM 729 C C . CYS A 1 91 ? -2.315 -8.895 13.059 1.00 78.69 91 CYS A C 1
ATOM 731 O O . CYS A 1 91 ? -2.726 -8.857 14.223 1.00 78.69 91 CYS A O 1
ATOM 733 N N . VAL A 1 92 ? -2.759 -8.031 12.137 1.00 79.00 92 VAL A N 1
ATOM 734 C CA . VAL A 1 92 ? -3.752 -6.984 12.431 1.00 79.00 92 VAL A CA 1
ATOM 735 C C . VAL A 1 92 ? -5.065 -7.596 12.918 1.00 79.00 92 VAL A C 1
ATOM 737 O O . VAL A 1 92 ? -5.605 -7.163 13.939 1.00 79.00 92 VAL A O 1
ATOM 740 N N . ARG A 1 93 ? -5.573 -8.623 12.226 1.00 82.31 93 ARG A N 1
ATOM 741 C CA . ARG A 1 93 ? -6.821 -9.311 12.590 1.00 82.31 93 ARG A CA 1
ATOM 742 C C . ARG A 1 93 ? -6.746 -9.941 13.973 1.00 82.31 93 ARG A C 1
ATOM 744 O O . ARG A 1 93 ? -7.716 -9.830 14.722 1.00 82.31 93 ARG A O 1
ATOM 751 N N . GLU A 1 94 ? -5.631 -10.574 14.321 1.00 83.00 94 GLU A N 1
ATOM 752 C CA . GLU A 1 94 ? -5.412 -11.169 15.641 1.00 83.00 94 GLU A CA 1
ATOM 753 C C . GLU A 1 94 ? -5.430 -10.090 16.731 1.00 83.00 94 GLU A C 1
ATOM 755 O O . GLU A 1 94 ? -6.244 -10.154 17.653 1.00 83.00 94 GLU A O 1
ATOM 760 N N . ARG A 1 95 ? -4.650 -9.014 16.564 1.00 81.50 95 ARG A N 1
ATOM 761 C CA . ARG A 1 95 ? -4.600 -7.896 17.524 1.00 81.50 95 ARG A CA 1
ATOM 762 C C . ARG A 1 95 ? -5.938 -7.196 17.708 1.00 81.50 95 ARG A C 1
ATOM 764 O O . ARG A 1 95 ? -6.313 -6.846 18.830 1.00 81.50 95 ARG A O 1
ATOM 771 N N . TRP A 1 96 ? -6.660 -6.968 16.614 1.00 85.06 96 TRP A N 1
ATOM 772 C CA . TRP A 1 96 ? -7.988 -6.363 16.658 1.00 85.06 96 TRP A CA 1
ATOM 773 C C . TRP A 1 96 ? -8.989 -7.296 17.338 1.00 85.06 96 TRP A C 1
ATOM 775 O O . TRP A 1 96 ? -9.782 -6.839 18.162 1.00 85.06 96 TRP A O 1
ATOM 785 N N . SER A 1 97 ? -8.916 -8.599 17.061 1.00 85.50 97 SER A N 1
ATOM 786 C CA . SER A 1 97 ? -9.760 -9.605 17.714 1.00 85.50 97 SER A CA 1
ATOM 787 C C . SER A 1 97 ? -9.522 -9.636 19.224 1.00 85.50 97 SER A C 1
ATOM 789 O O . SER A 1 97 ? -10.481 -9.523 19.989 1.00 85.50 97 SER A O 1
ATOM 791 N N . ASP A 1 98 ? -8.265 -9.674 19.665 1.00 84.19 98 ASP A N 1
ATOM 792 C CA . ASP A 1 98 ? -7.896 -9.636 21.084 1.00 84.19 98 ASP A CA 1
ATOM 793 C C . ASP A 1 98 ? -8.384 -8.362 21.780 1.00 84.19 98 ASP A C 1
ATOM 795 O O . ASP A 1 98 ? -8.885 -8.392 22.909 1.00 84.19 98 ASP A O 1
ATOM 799 N N . ALA A 1 99 ? -8.269 -7.218 21.105 1.00 82.19 99 ALA A N 1
ATOM 800 C CA . ALA A 1 99 ? -8.740 -5.950 21.637 1.00 82.19 99 ALA A CA 1
ATOM 801 C C . ALA A 1 99 ? -10.257 -5.898 21.808 1.00 82.19 99 ALA A C 1
ATOM 803 O O . ALA A 1 99 ? -10.747 -5.381 22.818 1.00 82.19 99 ALA A O 1
ATOM 804 N N . LEU A 1 100 ? -10.994 -6.436 20.836 1.00 85.25 100 LEU A N 1
ATOM 805 C CA . LEU A 1 100 ? -12.448 -6.521 20.885 1.00 85.25 100 LEU A CA 1
ATOM 806 C C . LEU A 1 100 ? -12.914 -7.495 21.960 1.00 85.25 100 LEU A C 1
ATOM 808 O O . LEU A 1 100 ? -13.873 -7.185 22.661 1.00 85.25 100 LEU A O 1
ATOM 812 N N . ILE A 1 101 ? -12.222 -8.623 22.143 1.00 86.62 101 ILE A N 1
ATOM 813 C CA . ILE A 1 101 ? -12.504 -9.573 23.227 1.00 86.62 101 ILE A CA 1
ATOM 814 C C . ILE A 1 101 ? -12.349 -8.878 24.584 1.00 86.62 101 ILE A C 1
ATOM 816 O O . ILE A 1 101 ? -13.298 -8.867 25.365 1.00 86.62 101 ILE A O 1
ATOM 820 N N . LYS A 1 102 ? -11.224 -8.195 24.829 1.00 85.44 102 LYS A N 1
ATOM 821 C CA . LYS A 1 102 ? -10.999 -7.454 26.085 1.00 85.44 102 LYS A CA 1
ATOM 822 C C . LYS A 1 102 ? -12.048 -6.359 26.315 1.00 85.44 102 LYS A C 1
ATOM 824 O O . LYS A 1 102 ? -12.540 -6.186 27.429 1.00 85.44 102 LYS A O 1
ATOM 829 N N . ARG A 1 103 ? -12.417 -5.609 25.267 1.00 84.50 103 ARG A N 1
ATOM 830 C CA . ARG A 1 103 ? -13.445 -4.553 25.357 1.00 84.50 103 ARG A CA 1
ATOM 831 C C . ARG A 1 103 ? -14.832 -5.141 25.628 1.00 84.50 103 ARG A C 1
ATOM 833 O O . ARG A 1 103 ? -15.585 -4.564 26.408 1.00 84.50 103 ARG A O 1
ATOM 840 N N . ARG A 1 104 ? -15.145 -6.300 25.043 1.00 87.62 104 ARG A N 1
ATOM 841 C CA . ARG A 1 104 ? -16.369 -7.057 25.316 1.00 87.62 104 ARG A CA 1
ATOM 842 C C . ARG A 1 104 ? -16.428 -7.492 26.777 1.00 87.62 104 ARG A C 1
ATOM 844 O O . ARG A 1 104 ? -17.400 -7.179 27.447 1.00 87.62 104 ARG A O 1
ATOM 851 N N . GLU A 1 105 ? -15.389 -8.151 27.282 1.00 89.06 105 GLU A N 1
ATOM 852 C CA . GLU A 1 105 ? -15.322 -8.603 28.680 1.00 89.06 105 GLU A CA 1
ATOM 853 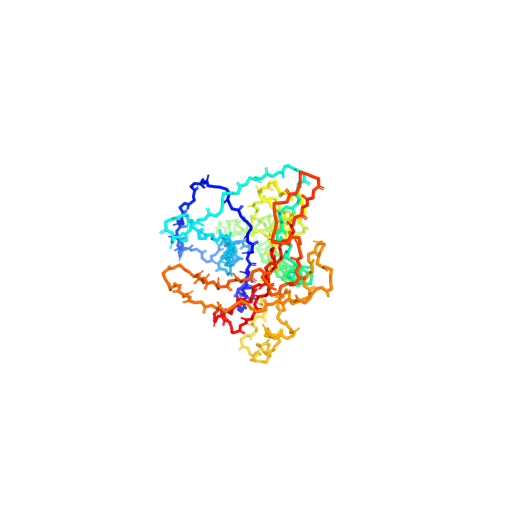C C . GLU A 1 105 ? -15.520 -7.440 29.663 1.00 89.06 105 GLU A C 1
ATOM 855 O O . GLU A 1 105 ? -16.331 -7.536 30.585 1.00 89.06 105 GLU A O 1
ATOM 860 N N . TYR A 1 106 ? -14.871 -6.300 29.408 1.00 87.75 106 TYR A N 1
ATOM 861 C CA . TYR A 1 106 ? -15.055 -5.085 30.201 1.00 87.75 106 TYR A CA 1
ATOM 862 C C . TYR A 1 106 ? -16.506 -4.581 30.197 1.00 87.75 106 TYR A C 1
ATOM 864 O O . TYR A 1 106 ? -17.058 -4.283 31.259 1.00 87.75 106 TYR A O 1
ATOM 872 N N . LEU A 1 107 ? -17.139 -4.475 29.021 1.00 86.81 107 LEU A N 1
ATOM 873 C CA . LEU A 1 107 ? -18.532 -4.028 28.918 1.00 86.81 107 LEU A CA 1
ATOM 874 C C . LEU A 1 107 ? -19.481 -4.994 29.639 1.00 86.81 107 LEU A C 1
ATOM 876 O O . LEU A 1 107 ? -20.350 -4.536 30.379 1.00 86.81 107 LEU A O 1
ATOM 880 N N . ASP A 1 108 ? -19.271 -6.306 29.502 1.00 90.69 108 ASP A N 1
ATOM 881 C CA . ASP A 1 108 ? -20.038 -7.340 30.208 1.00 90.69 108 ASP A CA 1
ATOM 882 C C . ASP A 1 108 ? -19.965 -7.156 31.732 1.00 90.69 108 ASP A C 1
ATOM 884 O O . ASP A 1 108 ? -20.981 -7.226 32.430 1.00 90.69 108 ASP A O 1
ATOM 888 N N . GLU A 1 109 ? -18.769 -6.899 32.268 1.00 91.06 109 GLU A N 1
ATOM 889 C CA . GLU A 1 109 ? -18.575 -6.633 33.695 1.00 91.06 109 GLU A CA 1
ATOM 890 C C . GLU A 1 109 ? -19.270 -5.342 34.146 1.00 91.06 109 GLU A C 1
ATOM 892 O O . GLU A 1 109 ? -19.927 -5.330 35.193 1.00 91.06 109 GLU A O 1
ATOM 897 N N . GLN A 1 110 ? -19.171 -4.258 33.365 1.00 88.38 110 GLN A N 1
ATOM 898 C CA . GLN A 1 110 ? -19.823 -2.988 33.698 1.00 88.38 110 GLN A CA 1
ATOM 899 C C . GLN A 1 110 ? -21.353 -3.095 33.648 1.00 88.38 110 GLN A C 1
ATOM 901 O O . GLN A 1 110 ? -22.019 -2.606 34.563 1.00 88.38 110 GLN A O 1
ATOM 906 N N . ILE A 1 111 ? -21.911 -3.769 32.636 1.00 90.00 111 ILE A N 1
ATOM 907 C CA . ILE A 1 111 ? -23.358 -3.991 32.500 1.00 90.00 111 ILE A CA 1
ATOM 908 C C . ILE A 1 111 ? -23.866 -4.829 33.673 1.00 90.00 111 ILE A C 1
ATOM 910 O O . ILE A 1 111 ? -24.815 -4.427 34.344 1.00 90.00 111 ILE A O 1
ATOM 914 N N . LYS A 1 112 ? -23.197 -5.945 34.004 1.00 91.31 112 LYS A N 1
ATOM 915 C CA . LYS A 1 112 ? -23.559 -6.767 35.174 1.00 91.31 112 LYS A CA 1
ATOM 916 C C . LYS A 1 112 ? -23.524 -5.959 36.470 1.00 91.31 112 LYS A C 1
ATOM 918 O O . LYS A 1 112 ? -24.415 -6.101 37.305 1.00 91.31 112 LYS A O 1
ATOM 923 N N . LYS A 1 113 ? -22.519 -5.094 36.645 1.00 90.81 113 LYS A N 1
ATOM 924 C CA . LYS A 1 113 ? -22.372 -4.257 37.843 1.00 90.81 113 LYS A CA 1
ATOM 925 C C . LYS A 1 113 ? -23.521 -3.261 38.007 1.00 90.81 113 LYS A C 1
ATOM 927 O O . LYS A 1 113 ? -23.964 -3.053 39.133 1.00 90.81 113 LYS A O 1
ATOM 932 N N . VAL A 1 114 ? -23.997 -2.656 36.918 1.00 89.44 114 VAL A N 1
ATOM 933 C CA . VAL A 1 114 ? -25.138 -1.724 36.949 1.00 89.44 114 VAL A CA 1
ATOM 934 C C . VAL A 1 114 ? -26.464 -2.483 37.072 1.00 89.44 114 VAL A C 1
ATOM 936 O O . VAL A 1 114 ? -27.309 -2.115 37.886 1.00 89.44 114 VAL A O 1
ATOM 939 N N . SER A 1 115 ? -26.622 -3.597 36.353 1.00 88.69 115 SER A N 1
ATOM 940 C CA . SER A 1 115 ? -27.836 -4.419 36.378 1.00 88.69 115 SER A CA 1
ATOM 941 C C . SER A 1 115 ? -28.114 -5.059 37.742 1.00 88.69 115 SER A C 1
ATOM 943 O O . SER A 1 115 ? -29.277 -5.249 38.085 1.00 88.69 115 SER A O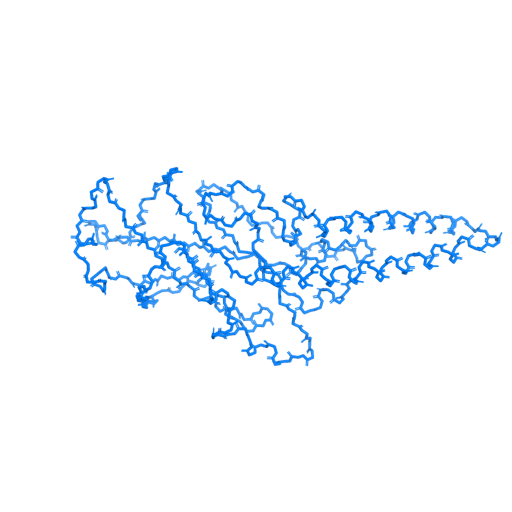 1
ATOM 945 N N . ASN A 1 116 ? -27.079 -5.396 38.517 1.00 91.19 116 ASN A N 1
ATOM 946 C CA . ASN A 1 116 ? -27.225 -6.046 39.825 1.00 91.19 116 ASN A CA 1
ATOM 947 C C . ASN A 1 116 ? -27.507 -5.070 40.982 1.00 91.19 116 ASN A C 1
ATOM 949 O O . ASN A 1 116 ? -27.611 -5.502 42.131 1.00 91.19 116 ASN A O 1
ATOM 953 N N . LYS A 1 117 ? -27.615 -3.762 40.719 1.00 90.44 117 LYS A N 1
ATOM 954 C CA . LYS A 1 117 ? -27.992 -2.782 41.745 1.00 90.44 117 LYS A CA 1
ATOM 955 C C . LYS A 1 117 ? -29.459 -2.961 42.143 1.00 90.44 117 LYS A C 1
ATOM 957 O O . LYS A 1 117 ? -30.337 -3.010 41.287 1.00 90.44 117 LYS A O 1
ATOM 962 N N . THR A 1 118 ? -29.723 -3.022 43.448 1.00 83.88 118 THR A N 1
ATOM 963 C CA . THR A 1 118 ? -31.079 -3.146 44.015 1.00 83.88 118 THR A CA 1
ATOM 964 C C . THR A 1 118 ? -31.903 -1.867 43.886 1.00 83.88 118 THR A C 1
ATOM 966 O O . THR A 1 118 ? -33.116 -1.943 43.725 1.00 83.88 118 THR A O 1
ATOM 969 N N . GLU A 1 119 ? -31.253 -0.704 43.918 1.00 88.88 119 GLU A N 1
ATOM 970 C CA . GLU A 1 119 ? -31.858 0.601 43.647 1.00 88.88 119 GLU A CA 1
ATOM 971 C C . GLU A 1 119 ? -31.072 1.257 42.507 1.00 88.88 119 GLU A C 1
ATOM 973 O O . GLU A 1 119 ? -29.862 1.462 42.630 1.00 88.88 119 GLU A O 1
ATOM 978 N N . LYS A 1 120 ? -31.743 1.531 41.383 1.00 88.69 120 LYS A N 1
ATOM 979 C CA . LYS A 1 120 ? -31.153 2.198 40.214 1.00 88.69 120 LYS A CA 1
ATOM 980 C C . LYS A 1 120 ? -31.555 3.670 40.214 1.00 88.69 120 LYS A C 1
ATOM 982 O O . LYS A 1 120 ? -32.742 3.979 40.314 1.00 88.69 120 LYS A O 1
ATOM 987 N N . THR A 1 121 ? -30.580 4.564 40.095 1.00 90.06 121 THR A N 1
ATOM 988 C CA . THR A 1 121 ? -30.830 5.988 39.831 1.00 90.06 121 THR A CA 1
ATOM 989 C C . THR A 1 121 ? -31.130 6.219 38.346 1.00 90.06 121 THR A C 1
ATOM 991 O O . THR A 1 121 ? -30.892 5.342 37.516 1.00 90.06 121 THR A O 1
ATOM 994 N N . GLU A 1 122 ? -31.636 7.400 37.988 1.00 89.94 122 GLU A N 1
ATOM 995 C CA . GLU A 1 122 ? -31.803 7.801 36.581 1.00 89.94 122 GLU A CA 1
ATOM 996 C C . GLU A 1 122 ? -30.458 7.768 35.830 1.00 89.94 122 GLU A C 1
ATOM 998 O O . GLU A 1 122 ? -30.373 7.178 34.755 1.00 89.94 122 GLU A O 1
ATOM 1003 N N . ASP A 1 123 ? -29.381 8.240 36.471 1.00 88.62 123 ASP A N 1
ATOM 1004 C CA . ASP A 1 123 ? -28.007 8.139 35.957 1.00 88.62 123 ASP A CA 1
ATOM 1005 C C . ASP A 1 123 ? -27.564 6.687 35.700 1.00 88.62 123 ASP A C 1
ATOM 1007 O O . ASP A 1 123 ? -26.820 6.413 34.758 1.00 88.62 123 ASP A O 1
ATOM 1011 N N . ASP A 1 124 ? -27.990 5.732 36.536 1.00 87.38 124 ASP A N 1
ATOM 1012 C CA . ASP A 1 124 ? -27.671 4.314 36.345 1.00 87.38 124 ASP A CA 1
ATOM 1013 C C . ASP A 1 124 ? -28.407 3.728 35.140 1.00 87.38 124 ASP A C 1
ATOM 1015 O O . ASP A 1 124 ? -27.827 2.926 34.409 1.00 87.38 124 ASP A O 1
ATOM 1019 N N . VAL A 1 125 ? -29.655 4.145 34.914 1.00 88.25 125 VAL A N 1
ATOM 1020 C CA . VAL A 1 125 ? -30.438 3.749 33.737 1.00 88.25 125 VAL A CA 1
ATOM 1021 C C . VAL A 1 125 ? -29.823 4.332 32.464 1.00 88.25 125 VAL A C 1
ATOM 1023 O O . VAL A 1 125 ? -29.649 3.605 31.486 1.00 88.25 125 VAL A O 1
ATOM 1026 N N . GLU A 1 126 ? -29.435 5.609 32.477 1.00 89.56 126 GLU A N 1
ATOM 1027 C CA . GLU A 1 126 ? -28.766 6.246 31.337 1.00 89.56 126 GLU A CA 1
ATOM 1028 C C . GLU A 1 126 ? -27.409 5.588 31.048 1.00 89.56 126 GLU A C 1
ATOM 1030 O O . GLU A 1 126 ? -27.099 5.248 29.903 1.00 89.56 126 GLU A O 1
ATOM 1035 N N . ARG A 1 127 ? -26.614 5.317 32.090 1.00 86.88 127 ARG A N 1
ATOM 1036 C CA . ARG A 1 127 ? -25.336 4.610 31.960 1.00 86.88 127 ARG A CA 1
ATOM 1037 C C . ARG A 1 127 ? -25.515 3.196 31.408 1.00 86.88 127 ARG A C 1
ATOM 1039 O O . ARG A 1 127 ? -24.710 2.763 30.588 1.00 86.88 127 ARG A O 1
ATOM 1046 N N . GLU A 1 128 ? -26.526 2.459 31.863 1.00 88.31 128 GLU A N 1
ATOM 1047 C CA . GLU A 1 128 ? -26.842 1.119 31.355 1.00 88.31 128 GLU A CA 1
ATOM 1048 C C . GLU A 1 128 ? -27.197 1.165 29.866 1.00 88.31 128 GLU A C 1
ATOM 1050 O O . GLU A 1 128 ? -26.658 0.373 29.093 1.00 88.31 128 GLU A O 1
ATOM 1055 N N . ALA A 1 129 ? -28.016 2.135 29.445 1.00 87.38 129 ALA A N 1
ATOM 1056 C CA . ALA A 1 129 ? -28.354 2.339 28.039 1.00 87.38 129 ALA A CA 1
ATOM 1057 C C . ALA A 1 129 ? -27.108 2.621 27.179 1.00 87.38 129 ALA A C 1
ATOM 1059 O O . ALA A 1 129 ? -26.925 1.974 26.148 1.00 87.38 129 ALA A O 1
ATOM 1060 N N . GLN A 1 130 ? -26.207 3.498 27.637 1.00 86.69 130 GLN A N 1
ATOM 1061 C CA . GLN A 1 130 ? -24.946 3.795 26.943 1.00 86.69 130 GLN A CA 1
ATOM 1062 C C . GLN A 1 130 ? -24.026 2.566 26.839 1.00 86.69 130 GLN A C 1
ATOM 1064 O O . GLN A 1 130 ? -23.400 2.335 25.805 1.00 86.69 130 GLN A O 1
ATOM 1069 N N . LEU A 1 131 ? -23.933 1.749 27.894 1.00 86.62 131 LEU A N 1
ATOM 1070 C CA . LEU A 1 131 ? -23.128 0.521 27.873 1.00 86.62 131 LEU A CA 1
ATOM 1071 C C . LEU A 1 131 ? -23.692 -0.518 26.892 1.00 86.62 131 LEU A C 1
ATOM 1073 O O . LEU A 1 131 ? -22.924 -1.178 26.190 1.00 86.62 131 LEU A O 1
ATOM 1077 N N . VAL A 1 132 ? -25.019 -0.655 26.825 1.00 86.56 132 VAL A N 1
ATOM 1078 C CA . VAL A 1 132 ? -25.695 -1.547 25.870 1.00 86.56 132 VAL A CA 1
ATOM 1079 C C . VAL A 1 132 ? -25.499 -1.060 24.434 1.00 86.56 132 VAL A C 1
ATOM 1081 O O . VAL A 1 132 ? -25.201 -1.868 23.558 1.00 86.56 132 VAL A O 1
ATOM 1084 N N . GLU A 1 133 ? -25.596 0.245 24.184 1.00 87.56 133 GLU A N 1
ATOM 1085 C CA . GLU A 1 133 ? -25.312 0.835 22.871 1.00 87.56 133 GLU A CA 1
ATOM 1086 C C . GLU A 1 133 ? -23.874 0.532 22.419 1.00 87.56 133 GLU A C 1
ATOM 1088 O O . GLU A 1 133 ? -23.654 0.026 21.316 1.00 87.56 133 GLU A O 1
ATOM 1093 N N . GLN A 1 134 ? -22.891 0.725 23.305 1.00 82.44 134 GLN A N 1
ATOM 1094 C CA . GLN A 1 134 ? -21.493 0.382 23.024 1.00 82.44 134 GLN A CA 1
ATOM 1095 C C . GLN A 1 134 ? -21.288 -1.114 22.749 1.00 82.44 134 GLN A C 1
ATOM 1097 O O . GLN A 1 134 ? -20.459 -1.477 21.913 1.00 82.44 134 GLN A O 1
ATOM 1102 N N . TRP A 1 135 ? -22.029 -1.992 23.428 1.00 84.81 135 TRP A N 1
ATOM 1103 C CA . TRP A 1 135 ? -21.979 -3.435 23.187 1.00 84.81 135 TRP A CA 1
ATOM 1104 C C . TRP A 1 135 ? -22.498 -3.817 21.795 1.00 84.81 135 TRP A C 1
ATOM 1106 O O . TRP A 1 135 ? -21.917 -4.676 21.121 1.00 84.81 135 TRP A O 1
ATOM 1116 N N . VAL A 1 136 ? -23.585 -3.180 21.351 1.00 85.06 136 VAL A N 1
ATOM 1117 C CA . VAL A 1 136 ? -24.117 -3.372 19.996 1.00 85.06 136 VAL A CA 1
ATOM 1118 C C . VAL A 1 136 ? -23.081 -2.922 18.965 1.00 85.06 136 VAL A C 1
ATOM 1120 O O . VAL A 1 136 ? -22.715 -3.726 18.106 1.00 85.06 136 VAL A O 1
ATOM 1123 N N . GLY A 1 137 ? -22.512 -1.720 19.123 1.00 83.81 137 GLY A N 1
ATOM 1124 C CA . GLY A 1 137 ? -21.445 -1.220 18.247 1.00 83.81 137 GLY A CA 1
ATOM 1125 C C . GLY A 1 137 ? -20.209 -2.130 18.213 1.00 83.81 137 GLY A C 1
ATOM 1126 O O . GLY A 1 137 ? -19.626 -2.357 17.157 1.00 83.81 137 GLY A O 1
ATOM 1127 N N . LEU A 1 138 ? -19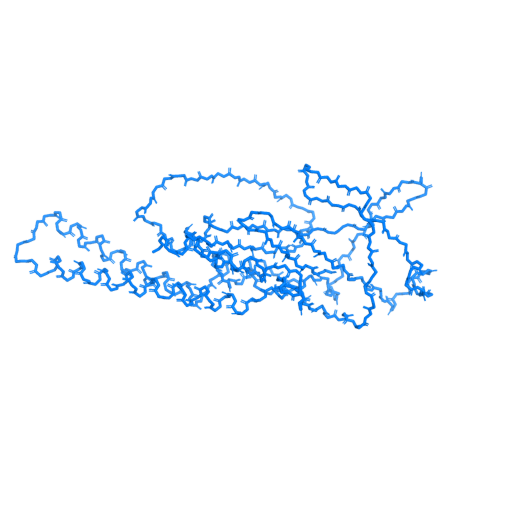.849 -2.765 19.333 1.00 84.38 138 LEU A N 1
ATOM 1128 C CA . LEU A 1 138 ? -18.741 -3.726 19.385 1.00 84.38 138 LEU A CA 1
ATOM 1129 C C . LEU A 1 138 ? -18.987 -4.981 18.528 1.00 84.38 138 LEU A C 1
ATOM 1131 O O . LEU A 1 138 ? -18.048 -5.561 17.976 1.00 84.38 138 LEU A O 1
ATOM 1135 N N . THR A 1 139 ? -20.243 -5.412 18.400 1.00 81.88 139 THR A N 1
ATOM 1136 C CA . THR A 1 139 ? -20.604 -6.536 17.524 1.00 81.88 139 THR A CA 1
ATOM 1137 C C . THR A 1 139 ? -20.435 -6.161 16.053 1.00 81.88 139 THR A C 1
ATOM 1139 O O . THR A 1 139 ? -19.965 -6.982 15.260 1.00 81.88 139 THR A O 1
ATOM 1142 N N . GLU A 1 140 ? -20.779 -4.923 15.697 1.00 84.50 140 GLU A N 1
ATOM 1143 C CA . GLU A 1 140 ? -20.570 -4.372 14.358 1.00 84.50 140 GLU A CA 1
ATOM 1144 C C . GLU A 1 140 ? -19.076 -4.240 14.044 1.00 84.50 140 GLU A C 1
ATOM 1146 O O . GLU A 1 140 ? -18.639 -4.746 13.010 1.00 84.50 140 GLU A O 1
ATOM 1151 N N . GLU A 1 141 ? -18.277 -3.691 14.969 1.00 84.06 141 GLU A N 1
ATOM 1152 C CA . GLU A 1 141 ? -16.816 -3.603 14.832 1.00 84.06 141 GLU A CA 1
ATOM 1153 C C . GLU A 1 141 ? -16.204 -4.989 14.575 1.00 84.06 141 GLU A C 1
ATOM 1155 O O . GLU A 1 141 ? -15.462 -5.165 13.611 1.00 84.06 141 GLU A O 1
ATOM 1160 N N . ARG A 1 142 ? -16.577 -6.008 15.363 1.00 85.56 142 ARG A N 1
ATOM 1161 C CA . ARG A 1 142 ? -16.103 -7.392 15.173 1.00 85.56 142 ARG A CA 1
ATOM 1162 C C . ARG A 1 142 ? -16.427 -7.938 13.785 1.00 85.56 142 ARG A C 1
ATOM 1164 O O . ARG A 1 142 ? -15.585 -8.592 13.173 1.00 85.56 142 ARG A O 1
ATOM 1171 N N . ASN A 1 143 ? -17.644 -7.713 13.297 1.00 85.38 143 ASN A N 1
ATOM 1172 C CA . ASN A 1 143 ? -18.030 -8.173 11.965 1.00 85.38 143 ASN A CA 1
ATOM 1173 C C . ASN A 1 143 ? -17.205 -7.473 10.879 1.00 85.38 143 ASN A C 1
ATOM 1175 O O . ASN A 1 143 ? -16.785 -8.132 9.931 1.00 85.38 143 ASN A O 1
ATOM 1179 N N . ALA A 1 144 ? -16.925 -6.181 11.054 1.00 83.44 144 ALA A N 1
ATOM 1180 C CA . ALA A 1 144 ? -16.144 -5.389 10.116 1.00 83.44 144 ALA A CA 1
ATOM 1181 C C . ALA A 1 144 ? -14.670 -5.841 10.038 1.00 83.44 144 ALA A C 1
ATOM 1183 O O . ALA A 1 144 ? -14.095 -5.834 8.955 1.00 83.44 144 ALA A O 1
ATOM 1184 N N . VAL A 1 145 ? -14.076 -6.314 11.145 1.00 82.06 145 VAL A N 1
ATOM 1185 C CA . VAL A 1 145 ? -12.723 -6.921 11.145 1.00 82.06 145 VAL A CA 1
ATOM 1186 C C . VAL A 1 145 ? -12.692 -8.250 10.386 1.00 82.06 145 VAL A C 1
ATOM 1188 O O . VAL A 1 145 ? -11.753 -8.534 9.643 1.00 82.06 145 VAL A O 1
ATOM 1191 N N . LEU A 1 146 ? -13.709 -9.089 10.603 1.00 82.06 146 LEU A N 1
ATOM 1192 C CA . LEU A 1 146 ? -13.785 -10.429 10.017 1.00 82.06 146 LEU A CA 1
ATOM 1193 C C . LEU A 1 146 ? -14.080 -10.381 8.518 1.00 82.06 146 LEU A C 1
ATOM 1195 O O . LEU A 1 146 ? -13.501 -11.148 7.749 1.00 82.06 146 LEU A O 1
ATOM 1199 N N . VAL A 1 147 ? -14.988 -9.491 8.114 1.00 83.44 147 VAL A N 1
ATOM 1200 C CA . VAL A 1 147 ? -15.396 -9.294 6.722 1.00 83.44 147 VAL A CA 1
ATOM 1201 C C . VAL A 1 147 ? -15.410 -7.792 6.416 1.00 83.44 147 VAL A C 1
ATOM 1203 O O . VAL A 1 147 ? -16.462 -7.152 6.491 1.00 83.44 147 VAL A O 1
ATOM 1206 N N . PRO A 1 148 ? -14.244 -7.219 6.074 1.00 83.62 148 PRO A N 1
ATOM 1207 C CA . PRO A 1 148 ? -14.137 -5.820 5.680 1.00 83.62 148 PRO A CA 1
ATOM 1208 C C . PRO A 1 148 ? -14.976 -5.520 4.432 1.00 83.62 148 PRO A C 1
ATOM 1210 O O . PRO A 1 148 ? -14.856 -6.195 3.407 1.00 83.62 148 PRO A O 1
ATOM 1213 N N . ALA A 1 149 ? -15.826 -4.496 4.500 1.00 82.62 149 ALA A N 1
ATOM 1214 C CA . ALA A 1 149 ? -16.618 -4.059 3.352 1.00 82.62 149 ALA A CA 1
ATOM 1215 C C . ALA A 1 149 ? -15.773 -3.202 2.383 1.00 82.62 149 ALA A C 1
ATOM 1217 O O . ALA A 1 149 ? -14.854 -2.510 2.836 1.00 82.62 149 ALA A O 1
ATOM 1218 N N . PRO A 1 150 ? -16.075 -3.184 1.071 1.00 80.69 150 PRO A N 1
ATOM 1219 C CA . PRO A 1 150 ? -15.426 -2.268 0.131 1.00 80.69 150 PRO A CA 1
ATOM 1220 C C . PRO A 1 150 ? -15.560 -0.809 0.587 1.00 80.69 150 PRO A C 1
ATOM 1222 O O . PRO A 1 150 ? -16.635 -0.397 1.022 1.00 80.69 150 PRO A O 1
ATOM 1225 N N . GLY A 1 151 ? -14.472 -0.038 0.518 1.00 76.12 151 GLY A N 1
ATOM 1226 C CA . GLY A 1 151 ? -14.453 1.371 0.944 1.00 76.12 151 GLY A CA 1
ATOM 1227 C C . GLY A 1 151 ? -14.562 1.602 2.456 1.00 76.12 151 GLY A C 1
ATOM 1228 O O . GLY A 1 151 ? -14.668 2.744 2.888 1.00 76.12 151 GLY A O 1
ATOM 1229 N N . SER A 1 152 ? -14.514 0.546 3.276 1.00 78.75 152 SER A N 1
ATOM 1230 C CA . SER A 1 152 ? -14.583 0.676 4.739 1.00 78.75 152 SER A CA 1
ATOM 1231 C C . SER A 1 152 ? -13.314 1.237 5.382 1.00 78.75 152 SER A C 1
ATOM 1233 O O . SER A 1 152 ? -13.330 1.493 6.578 1.00 78.75 152 SER A O 1
ATOM 1235 N N . GLY A 1 153 ? -12.202 1.363 4.647 1.00 74.69 153 GLY A N 1
ATOM 1236 C CA . GLY A 1 153 ? -10.897 1.740 5.210 1.00 74.69 153 GLY A CA 1
ATOM 1237 C C . GLY A 1 153 ? -10.349 0.735 6.234 1.00 74.69 153 GLY A C 1
ATOM 1238 O O . GLY A 1 153 ? -9.424 1.047 6.976 1.00 74.69 153 GLY A O 1
ATOM 1239 N N . ILE A 1 154 ? -10.937 -0.463 6.319 1.00 80.69 154 ILE A N 1
ATOM 1240 C CA . ILE A 1 154 ? -10.470 -1.538 7.195 1.00 80.69 154 ILE A CA 1
ATOM 1241 C C . ILE A 1 154 ? -9.435 -2.383 6.442 1.00 80.69 154 ILE A C 1
ATOM 1243 O O . ILE A 1 154 ? -9.640 -2.691 5.265 1.00 80.69 154 ILE A O 1
ATOM 1247 N N . PRO A 1 155 ? -8.348 -2.820 7.100 1.00 78.38 155 PRO A N 1
ATOM 1248 C CA . PRO A 1 155 ? -7.340 -3.673 6.481 1.00 78.38 155 PRO A CA 1
ATOM 1249 C C . PRO A 1 155 ? -7.923 -4.924 5.835 1.00 78.38 155 PRO A C 1
ATOM 1251 O O . PRO A 1 155 ? -8.673 -5.681 6.452 1.00 78.38 155 PRO A O 1
ATOM 1254 N N . GLY A 1 156 ? -7.556 -5.148 4.574 1.00 78.31 156 GLY A N 1
ATOM 1255 C CA . GLY A 1 156 ? -8.071 -6.264 3.787 1.00 78.31 156 GLY A CA 1
ATOM 1256 C C . GLY A 1 156 ? -9.455 -6.009 3.190 1.00 78.31 156 GLY A C 1
ATOM 1257 O O . GLY A 1 156 ? -10.051 -6.942 2.655 1.00 78.31 156 GLY A O 1
ATOM 1258 N N . ALA A 1 157 ? -9.966 -4.774 3.249 1.00 82.88 157 ALA A N 1
ATOM 1259 C CA . ALA A 1 157 ? -11.105 -4.354 2.444 1.00 82.88 157 ALA A CA 1
ATOM 1260 C C . ALA A 1 157 ? -10.813 -4.539 0.949 1.00 82.88 157 ALA A C 1
ATOM 1262 O O . ALA A 1 157 ? -9.710 -4.222 0.480 1.00 82.88 157 ALA A O 1
ATOM 1263 N N . PRO A 1 158 ? -11.796 -5.037 0.177 1.00 81.38 158 PRO A N 1
ATOM 1264 C CA . PRO A 1 158 ? -11.728 -4.964 -1.270 1.00 81.38 158 PRO A CA 1
ATOM 1265 C C . PRO A 1 158 ? -11.534 -3.514 -1.710 1.00 81.38 158 PRO A C 1
ATOM 1267 O O . PRO A 1 158 ? -12.034 -2.589 -1.060 1.00 81.38 158 PRO A O 1
ATOM 1270 N N . ALA A 1 159 ? -10.832 -3.336 -2.824 1.00 75.00 159 ALA A N 1
ATOM 1271 C CA . ALA A 1 159 ? -10.708 -2.041 -3.473 1.00 75.00 159 ALA A CA 1
ATOM 1272 C C . ALA A 1 159 ? -12.094 -1.390 -3.657 1.00 75.00 159 ALA A C 1
ATOM 1274 O O . ALA A 1 159 ? -13.058 -2.055 -4.044 1.00 75.00 159 ALA A O 1
ATOM 1275 N N . ASP A 1 160 ? -12.199 -0.087 -3.394 1.00 75.50 160 ASP A N 1
ATOM 1276 C CA . ASP A 1 160 ? -13.412 0.705 -3.644 1.00 75.50 160 ASP A CA 1
ATOM 1277 C C . ASP A 1 160 ? -13.576 1.085 -5.130 1.00 75.50 160 ASP A C 1
ATOM 1279 O O . ASP A 1 160 ? -14.547 1.734 -5.518 1.00 75.50 160 ASP A O 1
ATOM 1283 N N . TRP A 1 161 ? -12.661 0.615 -5.985 1.00 74.62 161 TRP A N 1
ATOM 1284 C CA . TRP A 1 161 ? -12.735 0.654 -7.445 1.00 74.62 161 TRP A CA 1
ATOM 1285 C C . TRP A 1 161 ? -12.751 -0.760 -8.030 1.00 74.62 161 TRP A C 1
ATOM 1287 O O . TRP A 1 161 ? -12.460 -1.734 -7.345 1.00 74.62 161 TRP A O 1
ATOM 1297 N N . ILE A 1 162 ? -13.064 -0.877 -9.324 1.00 72.19 162 ILE A N 1
ATOM 1298 C CA . ILE A 1 162 ? -12.919 -2.134 -10.071 1.00 72.19 162 ILE A CA 1
ATOM 1299 C C . ILE A 1 162 ? -11.460 -2.226 -10.546 1.00 72.19 162 ILE A C 1
ATOM 1301 O O . ILE A 1 162 ? -11.091 -1.493 -11.470 1.00 72.19 162 ILE A O 1
ATOM 1305 N N . PRO A 1 163 ? -10.614 -3.084 -9.947 1.00 68.94 163 PRO A N 1
ATOM 1306 C CA . PRO A 1 163 ? -9.203 -3.159 -10.299 1.00 68.94 163 PRO A CA 1
ATOM 1307 C C . PRO A 1 163 ? -9.046 -3.751 -11.705 1.00 68.94 163 PRO A C 1
ATOM 1309 O O . PRO A 1 163 ? -9.710 -4.743 -12.029 1.00 68.94 163 PRO A O 1
ATOM 1312 N N . PRO A 1 164 ? -8.182 -3.178 -12.562 1.00 65.06 164 PRO A N 1
ATOM 1313 C CA . PRO A 1 164 ? -7.813 -3.796 -13.827 1.00 65.06 164 PRO A CA 1
ATOM 1314 C C . PRO A 1 164 ? -7.279 -5.226 -13.633 1.00 65.06 164 PRO A C 1
ATOM 1316 O O . PRO A 1 164 ? -6.669 -5.520 -12.600 1.00 65.06 164 PRO A O 1
ATOM 1319 N N . PRO A 1 165 ? -7.437 -6.118 -14.627 1.00 63.66 165 PRO A N 1
ATOM 1320 C CA . PRO A 1 165 ? -6.866 -7.458 -14.564 1.00 63.66 165 PRO A CA 1
ATOM 1321 C C . PRO A 1 165 ? -5.362 -7.429 -14.255 1.00 63.66 165 PRO A C 1
ATOM 1323 O O . PRO A 1 165 ? -4.594 -6.723 -14.908 1.00 63.66 165 PRO A O 1
ATOM 1326 N N . GLY A 1 166 ? -4.937 -8.212 -13.262 1.00 61.41 166 GLY A N 1
ATOM 1327 C CA . GLY A 1 166 ? -3.541 -8.272 -12.819 1.00 61.41 166 GLY A CA 1
ATOM 1328 C C . GLY A 1 166 ? -3.127 -7.203 -11.803 1.00 61.41 166 GLY A C 1
ATOM 1329 O O . GLY A 1 166 ? -1.962 -7.197 -11.425 1.00 61.41 166 GLY A O 1
ATOM 1330 N N . MET A 1 167 ? -4.035 -6.330 -11.353 1.00 65.19 167 MET A N 1
ATOM 1331 C CA . MET A 1 167 ? -3.842 -5.534 -10.135 1.00 65.19 167 MET A CA 1
ATOM 1332 C C . MET A 1 167 ? -4.373 -6.269 -8.899 1.00 65.19 167 MET A C 1
ATOM 1334 O O . MET A 1 167 ? -5.234 -7.144 -9.008 1.00 65.19 167 MET A O 1
ATOM 1338 N N . GLU A 1 168 ? -3.874 -5.878 -7.725 1.00 68.81 168 GLU A N 1
ATOM 1339 C CA . GLU A 1 168 ? -4.397 -6.348 -6.441 1.00 68.81 168 GLU A CA 1
ATOM 1340 C C . GLU A 1 168 ? -5.887 -6.015 -6.293 1.00 68.81 168 GLU A C 1
ATOM 1342 O O . GLU A 1 168 ? -6.332 -4.908 -6.611 1.00 68.81 168 GLU A O 1
ATOM 1347 N N . THR A 1 169 ? -6.672 -6.982 -5.809 1.00 73.69 169 THR A N 1
ATOM 1348 C CA . THR A 1 169 ? -8.125 -6.809 -5.631 1.00 73.69 169 THR A CA 1
ATOM 1349 C C . THR A 1 169 ? -8.507 -6.171 -4.299 1.00 73.69 169 THR A C 1
ATOM 1351 O O . THR A 1 169 ? -9.659 -5.790 -4.093 1.00 73.69 169 THR A O 1
ATOM 1354 N N . HIS A 1 170 ? -7.541 -6.073 -3.393 1.00 75.38 170 HIS A N 1
ATOM 1355 C CA . HIS A 1 170 ? -7.670 -5.479 -2.071 1.00 75.38 170 HIS A CA 1
ATOM 1356 C C . HIS A 1 170 ? -6.652 -4.354 -1.941 1.00 75.38 170 HIS A C 1
ATOM 1358 O O . HIS A 1 170 ? -5.611 -4.377 -2.600 1.00 75.38 170 HIS A O 1
ATOM 1364 N N . ILE A 1 171 ? -6.931 -3.392 -1.066 1.00 70.81 171 ILE A N 1
ATOM 1365 C CA . ILE A 1 171 ? -5.958 -2.350 -0.743 1.00 70.81 171 ILE A CA 1
ATOM 1366 C C . ILE A 1 171 ? -4.797 -3.025 0.012 1.00 70.81 171 ILE A C 1
ATOM 1368 O O . ILE A 1 171 ? -5.042 -3.643 1.056 1.00 70.81 171 ILE A O 1
ATOM 1372 N N . PRO A 1 172 ? -3.554 -2.985 -0.508 1.00 69.56 172 PRO A N 1
ATOM 1373 C CA . PRO A 1 172 ? -2.419 -3.584 0.178 1.00 69.56 172 PRO A CA 1
ATOM 1374 C C . PRO A 1 172 ? -2.127 -2.778 1.441 1.00 69.56 172 PRO A C 1
ATOM 1376 O O . PRO A 1 172 ? -2.114 -1.549 1.406 1.00 69.56 172 PRO A O 1
ATOM 1379 N N . VAL A 1 173 ? -1.889 -3.484 2.543 1.00 72.12 173 VAL A N 1
ATOM 1380 C CA . VAL A 1 173 ? -1.603 -2.898 3.851 1.00 72.12 173 VAL A CA 1
ATOM 1381 C C . VAL A 1 173 ? -0.308 -3.497 4.359 1.00 72.12 173 VAL A C 1
ATOM 1383 O O . VAL A 1 173 ? -0.202 -4.713 4.482 1.00 72.12 173 VAL A O 1
ATOM 1386 N N . LEU A 1 174 ? 0.646 -2.631 4.679 1.00 72.31 174 LEU A N 1
ATOM 1387 C CA . LEU A 1 174 ? 1.814 -2.986 5.474 1.00 72.31 174 LEU A CA 1
ATOM 1388 C C . LEU A 1 174 ? 1.557 -2.548 6.912 1.00 72.31 174 LEU A C 1
ATOM 1390 O O . LEU A 1 174 ? 1.372 -1.353 7.139 1.00 72.31 174 LEU A O 1
ATOM 1394 N N . PHE A 1 175 ? 1.536 -3.493 7.850 1.00 71.81 175 PHE A N 1
ATOM 1395 C CA . PHE A 1 175 ? 1.404 -3.198 9.276 1.00 71.81 175 PHE A CA 1
ATOM 1396 C C . PHE A 1 175 ? 2.771 -3.270 9.945 1.00 71.81 175 PHE A C 1
ATOM 1398 O O . PHE A 1 175 ? 3.379 -4.334 10.028 1.00 71.81 175 PHE A O 1
ATOM 1405 N N . LEU A 1 176 ? 3.251 -2.130 10.432 1.00 69.25 176 LEU A N 1
ATOM 1406 C CA . LEU A 1 176 ? 4.473 -2.082 11.223 1.00 69.25 176 LEU A CA 1
ATOM 1407 C C . LEU A 1 176 ? 4.100 -2.132 12.696 1.00 69.25 176 LEU A C 1
ATOM 1409 O O . LEU A 1 176 ? 3.535 -1.179 13.220 1.00 69.25 176 LEU A O 1
ATOM 1413 N N . ASP A 1 177 ? 4.416 -3.240 13.352 1.00 65.81 177 ASP A N 1
ATOM 1414 C CA . ASP A 1 177 ? 4.317 -3.369 14.801 1.00 65.81 177 ASP A CA 1
ATOM 1415 C C . ASP A 1 177 ? 5.558 -2.762 15.469 1.00 65.81 177 ASP A C 1
ATOM 1417 O O . ASP A 1 177 ? 6.460 -3.473 15.915 1.00 65.81 177 ASP A O 1
ATOM 1421 N N . LEU A 1 178 ? 5.661 -1.431 15.469 1.00 64.56 178 LEU A N 1
ATOM 1422 C CA . LEU A 1 178 ? 6.811 -0.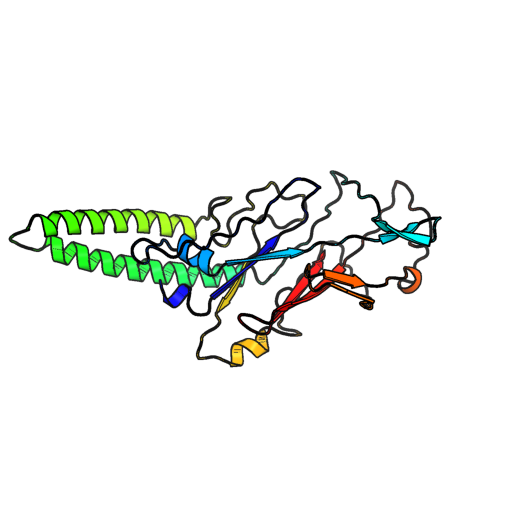744 16.053 1.00 64.56 178 LEU A CA 1
ATOM 1423 C C . LEU A 1 178 ? 6.642 -0.689 17.573 1.00 64.56 178 LEU A C 1
ATOM 1425 O O . LEU A 1 178 ? 6.245 0.329 18.134 1.00 64.56 178 LEU A O 1
ATOM 1429 N N . ASN A 1 179 ? 6.940 -1.789 18.261 1.00 60.44 179 ASN A N 1
ATOM 1430 C CA . ASN A 1 179 ? 7.027 -1.769 19.718 1.00 60.44 179 ASN A CA 1
ATOM 1431 C C . ASN A 1 179 ? 8.036 -0.697 20.161 1.00 60.44 179 ASN A C 1
ATOM 1433 O O . ASN A 1 179 ? 9.200 -0.730 19.765 1.00 60.44 179 ASN A O 1
ATOM 1437 N N . ALA A 1 180 ? 7.601 0.229 21.022 1.00 51.50 180 ALA A N 1
ATOM 1438 C CA . ALA A 1 180 ? 8.429 1.336 21.514 1.00 51.50 180 ALA A CA 1
ATOM 1439 C C . ALA A 1 180 ? 9.705 0.871 22.248 1.00 51.50 180 ALA A C 1
ATOM 1441 O O . ALA A 1 180 ? 10.683 1.616 22.315 1.00 51.50 180 ALA A O 1
ATOM 1442 N N . ASP A 1 181 ? 9.701 -0.363 22.758 1.00 53.81 181 ASP A N 1
ATOM 1443 C CA . ASP A 1 181 ? 10.807 -0.962 23.508 1.00 53.81 181 ASP A CA 1
ATOM 1444 C C . ASP A 1 181 ? 11.742 -1.837 22.648 1.00 53.81 181 ASP A C 1
ATOM 1446 O O . ASP A 1 181 ? 12.799 -2.245 23.132 1.00 53.81 181 ASP A O 1
ATOM 1450 N N . ASP A 1 182 ? 11.400 -2.122 21.383 1.00 53.22 182 ASP A N 1
ATOM 1451 C CA . ASP A 1 182 ? 12.158 -3.050 20.533 1.00 53.22 182 ASP A CA 1
ATOM 1452 C C . ASP A 1 182 ? 12.820 -2.345 19.339 1.00 53.22 182 ASP A C 1
ATOM 1454 O O . ASP A 1 182 ? 12.401 -2.430 18.185 1.00 53.22 182 ASP A O 1
ATOM 1458 N N . LEU A 1 183 ? 13.920 -1.646 19.631 1.00 48.50 183 LEU A N 1
ATOM 1459 C CA . LEU A 1 183 ? 14.761 -0.966 18.637 1.00 48.50 183 LEU A CA 1
ATOM 1460 C C . LEU A 1 183 ? 15.400 -1.929 17.610 1.00 48.50 183 LEU A C 1
ATOM 1462 O O . LEU A 1 183 ? 15.937 -1.462 16.605 1.00 48.50 183 LEU A O 1
ATOM 1466 N N . SER A 1 184 ? 15.349 -3.251 17.839 1.00 50.06 184 SER A N 1
ATOM 1467 C CA . SER A 1 184 ? 15.892 -4.268 16.925 1.00 50.06 184 SER A CA 1
ATOM 1468 C C . SER A 1 184 ? 14.964 -4.590 15.746 1.00 50.06 184 SER A C 1
ATOM 1470 O O . SER A 1 184 ? 15.434 -5.047 14.702 1.00 50.06 184 SER A O 1
ATOM 1472 N N . ALA A 1 185 ? 13.668 -4.268 15.857 1.00 52.34 185 ALA A N 1
ATOM 1473 C CA . ALA A 1 185 ? 12.692 -4.468 14.785 1.00 52.34 185 ALA A CA 1
ATOM 1474 C C . ALA A 1 185 ? 13.052 -3.683 13.506 1.00 52.34 185 ALA A C 1
ATOM 1476 O O . ALA A 1 185 ? 12.779 -4.147 12.400 1.00 52.34 185 ALA A O 1
ATOM 1477 N N . ASN A 1 186 ? 13.751 -2.546 13.632 1.00 53.97 186 ASN A N 1
ATOM 1478 C CA . ASN A 1 186 ? 14.160 -1.716 12.494 1.00 53.97 186 ASN A CA 1
ATOM 1479 C C . ASN A 1 186 ? 15.196 -2.381 11.573 1.00 53.97 186 ASN A C 1
ATOM 1481 O O . ASN A 1 186 ? 15.194 -2.112 10.373 1.00 53.97 186 ASN A O 1
ATOM 1485 N N . GLU A 1 187 ? 16.056 -3.271 12.083 1.00 57.78 187 GLU A N 1
ATOM 1486 C CA . GLU A 1 187 ? 17.040 -3.969 11.236 1.00 57.78 187 GLU A CA 1
ATOM 1487 C C . GLU A 1 187 ? 16.368 -4.961 10.268 1.00 57.78 187 GLU A C 1
ATOM 1489 O O . GLU A 1 187 ? 16.920 -5.277 9.214 1.00 57.78 187 GLU A O 1
ATOM 1494 N N . GLN A 1 188 ? 15.143 -5.404 10.576 1.00 64.38 188 GLN A N 1
ATOM 1495 C CA . GLN A 1 188 ? 14.353 -6.301 9.728 1.00 64.38 188 GLN A CA 1
ATOM 1496 C C . GLN A 1 188 ? 13.536 -5.573 8.647 1.00 64.38 188 GLN A C 1
ATOM 1498 O O . GLN A 1 188 ? 12.858 -6.229 7.857 1.00 64.38 188 GLN A O 1
ATOM 1503 N N . LEU A 1 189 ? 13.582 -4.238 8.587 1.00 71.19 189 LEU A N 1
ATOM 1504 C CA . LEU A 1 189 ? 12.768 -3.435 7.665 1.00 71.19 189 LEU A CA 1
ATOM 1505 C C . LEU A 1 189 ? 13.544 -2.924 6.439 1.00 71.19 189 LEU A C 1
ATOM 1507 O O . LEU A 1 189 ? 12.992 -2.176 5.634 1.00 71.19 189 LEU A O 1
ATOM 1511 N N . VAL A 1 190 ? 14.813 -3.311 6.281 1.00 80.62 190 VAL A N 1
ATOM 1512 C CA . VAL A 1 190 ? 15.726 -2.796 5.244 1.00 80.62 190 VAL A CA 1
ATOM 1513 C C . VAL A 1 190 ? 16.398 -3.950 4.488 1.00 80.62 190 VAL A C 1
ATOM 1515 O O . VAL A 1 190 ? 16.524 -5.069 4.995 1.00 80.62 190 VAL A O 1
ATOM 1518 N N . GLY A 1 191 ? 16.843 -3.701 3.253 1.00 83.75 191 GLY A N 1
ATOM 1519 C CA . GLY A 1 191 ? 17.674 -4.634 2.499 1.00 83.75 191 GLY A CA 1
ATOM 1520 C C . GLY A 1 191 ? 16.943 -5.941 2.162 1.00 83.75 191 GLY A C 1
ATOM 1521 O O . GLY A 1 191 ? 15.853 -5.889 1.597 1.00 83.75 191 GLY A O 1
ATOM 1522 N N . PRO A 1 192 ? 17.504 -7.131 2.462 1.00 80.50 192 PRO A N 1
ATOM 1523 C CA . PRO A 1 192 ? 16.898 -8.414 2.083 1.00 80.50 192 PRO A CA 1
ATOM 1524 C C . PRO A 1 192 ? 15.577 -8.713 2.809 1.00 80.50 192 PRO A C 1
ATOM 1526 O O . PRO A 1 192 ? 14.834 -9.593 2.377 1.00 80.50 192 PRO A O 1
ATOM 1529 N N . HIS A 1 193 ? 15.278 -7.990 3.890 1.00 77.88 193 HIS A N 1
ATOM 1530 C CA . HIS A 1 193 ? 14.058 -8.154 4.677 1.00 77.88 193 HIS A CA 1
ATOM 1531 C C . HIS A 1 193 ? 13.026 -7.048 4.425 1.00 77.88 193 HIS A C 1
ATOM 1533 O O . HIS A 1 193 ? 11.943 -7.095 5.001 1.00 77.88 193 HIS A O 1
ATOM 1539 N N . ALA A 1 194 ? 13.313 -6.095 3.535 1.00 82.62 194 ALA A N 1
ATOM 1540 C CA . ALA A 1 194 ? 12.387 -5.024 3.199 1.00 82.62 194 ALA A CA 1
ATOM 1541 C C . ALA A 1 194 ? 11.064 -5.549 2.607 1.00 82.62 194 ALA A C 1
ATOM 1543 O O . ALA A 1 194 ? 11.008 -6.569 1.903 1.00 82.62 194 ALA A O 1
ATOM 1544 N N . SER A 1 195 ? 9.976 -4.830 2.876 1.00 80.69 195 SER A N 1
ATOM 1545 C CA . SER A 1 195 ? 8.653 -5.202 2.374 1.00 80.69 195 SER A CA 1
ATOM 1546 C C . SER A 1 195 ? 8.615 -5.119 0.851 1.00 80.69 195 SER A C 1
ATOM 1548 O O . SER A 1 195 ? 9.099 -4.164 0.247 1.00 80.69 195 SER A O 1
ATOM 1550 N N . GLY A 1 196 ? 8.055 -6.150 0.218 1.00 78.81 196 GLY A N 1
ATOM 1551 C CA . GLY A 1 196 ? 7.982 -6.263 -1.238 1.00 78.81 196 GLY A CA 1
ATOM 1552 C C . GLY A 1 196 ? 9.264 -6.749 -1.914 1.00 78.81 196 GLY A C 1
ATOM 1553 O O . GLY A 1 196 ? 9.255 -6.932 -3.123 1.00 78.81 196 GLY A O 1
ATOM 1554 N N . VAL A 1 197 ? 10.360 -7.043 -1.199 1.00 82.06 197 VAL A N 1
ATOM 1555 C CA . VAL A 1 197 ? 11.591 -7.584 -1.826 1.00 82.06 197 VAL A CA 1
ATOM 1556 C C . VAL A 1 197 ? 11.309 -8.846 -2.639 1.00 82.06 197 VAL A C 1
ATOM 1558 O O . VAL A 1 197 ? 11.810 -8.974 -3.758 1.00 82.06 197 VAL A O 1
ATOM 1561 N N . ASN A 1 198 ? 10.444 -9.714 -2.116 1.00 77.38 198 ASN A N 1
ATOM 1562 C CA . ASN A 1 198 ? 10.053 -10.979 -2.737 1.00 77.38 198 ASN A CA 1
ATOM 1563 C C . ASN A 1 198 ? 8.832 -10.865 -3.665 1.00 77.38 198 ASN A C 1
ATOM 1565 O O . ASN A 1 198 ? 8.375 -11.893 -4.157 1.00 77.38 198 ASN A O 1
ATOM 1569 N N . SER A 1 199 ? 8.287 -9.661 -3.897 1.00 76.69 199 SER A N 1
ATOM 1570 C CA . SER A 1 199 ? 7.196 -9.500 -4.863 1.00 76.69 199 SER A CA 1
ATOM 1571 C C . SER A 1 199 ? 7.705 -9.770 -6.275 1.00 76.69 199 SER A C 1
ATOM 1573 O O . SER A 1 199 ? 8.834 -9.413 -6.607 1.00 76.69 199 SER A O 1
ATOM 1575 N N . ILE A 1 200 ? 6.895 -10.427 -7.101 1.00 75.19 200 ILE A N 1
ATOM 1576 C CA . ILE A 1 200 ? 7.251 -10.750 -8.486 1.00 75.19 200 ILE A CA 1
ATOM 1577 C C . ILE A 1 200 ? 6.040 -10.457 -9.366 1.00 75.19 200 ILE A C 1
ATOM 1579 O O . ILE A 1 200 ? 4.929 -10.900 -9.066 1.00 75.19 200 ILE A O 1
ATOM 1583 N N . LEU A 1 201 ? 6.245 -9.724 -10.462 1.00 76.75 201 LEU A N 1
ATOM 1584 C CA . LEU A 1 201 ? 5.181 -9.493 -11.439 1.00 76.75 201 LEU A CA 1
ATOM 1585 C C . LEU A 1 201 ? 5.041 -10.677 -12.412 1.00 76.75 201 LEU A C 1
ATOM 1587 O O . LEU A 1 201 ? 6.030 -11.314 -12.786 1.00 76.75 201 LEU A O 1
ATOM 1591 N N . PRO A 1 202 ? 3.829 -10.956 -12.925 1.00 72.62 202 PRO A N 1
ATOM 1592 C CA . PRO A 1 202 ? 3.649 -11.791 -14.096 1.00 72.62 202 PRO A CA 1
ATOM 1593 C C . PRO A 1 202 ? 4.545 -11.277 -15.221 1.00 72.62 202 PRO A C 1
ATOM 1595 O O . PRO A 1 202 ? 4.540 -10.088 -15.525 1.00 72.62 202 PRO A O 1
ATOM 1598 N N . LYS A 1 203 ? 5.273 -12.190 -15.867 1.00 76.25 203 LYS A N 1
ATOM 1599 C CA . LYS A 1 203 ? 6.272 -11.898 -16.912 1.00 76.25 203 LYS A CA 1
ATOM 1600 C C . LYS A 1 203 ? 7.608 -11.327 -16.422 1.00 76.25 203 LYS A C 1
ATOM 1602 O O . LYS A 1 203 ? 8.476 -11.067 -17.252 1.00 76.25 203 LYS A O 1
ATOM 1607 N N . GLU A 1 204 ? 7.834 -11.223 -15.111 1.00 82.50 204 GLU A N 1
ATOM 1608 C CA . GLU A 1 204 ? 9.172 -11.014 -14.544 1.00 82.50 204 GLU A CA 1
ATOM 1609 C C . GLU A 1 204 ? 9.997 -12.305 -14.690 1.00 82.50 204 GLU A C 1
ATOM 1611 O O . GLU A 1 204 ? 10.095 -13.144 -13.796 1.00 82.50 204 GLU A O 1
ATOM 1616 N N . HIS A 1 205 ? 10.539 -12.522 -15.887 1.00 75.12 205 HIS A N 1
ATOM 1617 C CA . HIS A 1 205 ? 11.235 -13.755 -16.243 1.00 75.12 205 HIS A CA 1
ATOM 1618 C C . HIS A 1 205 ? 12.740 -13.619 -16.056 1.00 75.12 205 HIS A C 1
ATOM 1620 O O . HIS A 1 205 ? 13.426 -13.325 -17.029 1.00 75.12 205 HIS A O 1
ATOM 1626 N N . GLY A 1 206 ? 13.246 -13.832 -14.833 1.00 71.56 206 GLY A N 1
ATOM 1627 C CA . GLY A 1 206 ? 14.671 -14.086 -14.523 1.00 71.56 206 GLY A CA 1
ATOM 1628 C C . GLY A 1 206 ? 15.700 -13.122 -15.133 1.00 71.56 206 GLY A C 1
ATOM 1629 O O . GLY A 1 206 ? 16.889 -13.431 -15.162 1.00 71.56 206 GLY A O 1
ATOM 1630 N N . SER A 1 207 ? 15.240 -11.991 -15.661 1.00 79.75 207 SER A N 1
ATOM 1631 C CA . SER A 1 207 ? 16.018 -11.047 -16.442 1.00 79.75 207 SER A CA 1
ATOM 1632 C C . SER A 1 207 ? 16.714 -10.117 -15.472 1.00 79.75 207 SER A C 1
ATOM 1634 O O . SER A 1 207 ? 16.164 -9.756 -14.430 1.00 79.75 207 SER A O 1
ATOM 1636 N N . GLN A 1 208 ? 17.945 -9.745 -15.799 1.00 85.31 208 GLN A N 1
ATOM 1637 C CA . GLN A 1 208 ? 18.701 -8.842 -14.955 1.00 85.31 208 GLN A CA 1
ATOM 1638 C C . GLN A 1 208 ? 18.024 -7.468 -14.921 1.00 85.31 208 GLN A C 1
ATOM 1640 O O . GLN A 1 208 ? 17.703 -6.892 -15.958 1.00 85.31 208 GLN A O 1
ATOM 1645 N N . PHE A 1 209 ? 17.843 -6.928 -13.717 1.00 89.44 209 PHE A N 1
ATOM 1646 C CA . PHE A 1 209 ? 17.469 -5.531 -13.549 1.00 89.44 209 PHE A CA 1
ATOM 1647 C C . PHE A 1 209 ? 18.689 -4.639 -13.776 1.00 89.44 209 PHE A C 1
ATOM 1649 O O . PHE A 1 209 ? 19.756 -4.870 -13.199 1.00 89.44 209 PHE A O 1
ATOM 1656 N N . PHE A 1 210 ? 18.508 -3.592 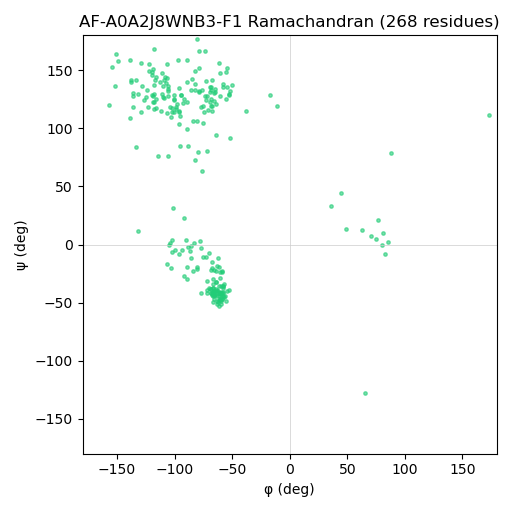-14.575 1.00 91.06 210 PHE A N 1
ATOM 1657 C CA . PHE A 1 210 ? 19.515 -2.560 -14.786 1.00 91.06 210 PHE A CA 1
ATOM 1658 C C . PHE A 1 210 ? 19.248 -1.380 -13.859 1.00 91.06 210 PHE A C 1
ATOM 1660 O O . PHE A 1 210 ? 18.113 -0.927 -13.715 1.00 91.06 210 PHE A O 1
ATOM 1667 N N . TYR A 1 211 ? 20.304 -0.890 -13.215 1.00 91.94 211 TYR A N 1
ATOM 1668 C CA . TYR A 1 211 ? 20.211 0.280 -12.354 1.00 91.94 211 TYR A CA 1
ATOM 1669 C C . TYR A 1 211 ? 20.017 1.538 -13.203 1.00 91.94 211 TYR A C 1
ATOM 1671 O O . TYR A 1 211 ? 20.806 1.789 -14.115 1.00 91.94 211 TYR A O 1
ATOM 1679 N N . LEU A 1 212 ? 18.988 2.327 -12.888 1.00 92.44 212 LEU A N 1
ATOM 1680 C CA . LEU A 1 212 ? 18.721 3.603 -13.545 1.00 92.44 212 LEU A CA 1
ATOM 1681 C C . LEU A 1 212 ? 19.315 4.744 -12.704 1.00 92.44 212 LEU A C 1
ATOM 1683 O O . LEU A 1 212 ? 18.852 4.964 -11.581 1.00 92.44 212 LEU A O 1
ATOM 1687 N N . PRO A 1 213 ? 20.324 5.480 -13.207 1.00 92.94 213 PRO A N 1
ATOM 1688 C CA . PRO A 1 213 ? 20.903 6.603 -12.482 1.00 92.94 213 PRO A CA 1
ATOM 1689 C C . PRO A 1 213 ? 19.881 7.725 -12.318 1.00 92.94 213 PRO A C 1
ATOM 1691 O O . PRO A 1 213 ? 19.352 8.238 -13.309 1.00 92.94 213 PRO A O 1
ATOM 1694 N N . ILE A 1 214 ? 19.626 8.132 -11.075 1.00 93.25 214 ILE A N 1
ATOM 1695 C CA . ILE A 1 214 ? 18.780 9.290 -10.790 1.00 93.25 214 ILE A CA 1
ATOM 1696 C C . ILE A 1 214 ? 19.552 10.559 -11.159 1.00 93.25 214 ILE A C 1
ATOM 1698 O O . ILE A 1 214 ? 20.661 10.787 -10.682 1.00 93.25 214 ILE A O 1
ATOM 1702 N N . ILE A 1 215 ? 18.958 11.376 -12.025 1.00 94.00 215 ILE A N 1
ATOM 1703 C CA . ILE A 1 215 ? 19.545 12.622 -12.537 1.00 94.00 215 ILE A CA 1
ATOM 1704 C C . ILE A 1 215 ? 18.892 13.871 -11.942 1.00 94.00 215 ILE A C 1
ATOM 1706 O O . ILE A 1 215 ? 19.453 14.961 -12.031 1.00 94.00 215 ILE A O 1
ATOM 1710 N N . LYS A 1 216 ? 17.705 13.728 -11.345 1.00 91.12 216 LYS A N 1
ATOM 1711 C CA . LYS A 1 216 ? 16.975 14.826 -10.711 1.00 91.12 216 LYS A CA 1
ATOM 1712 C C . LYS A 1 216 ? 16.099 14.298 -9.582 1.00 91.12 216 LYS A C 1
ATOM 1714 O O . LYS A 1 216 ? 15.395 13.308 -9.768 1.00 91.12 216 LYS A O 1
ATOM 1719 N N . HIS A 1 217 ? 16.108 15.012 -8.465 1.00 88.94 217 HIS A N 1
ATOM 1720 C CA . HIS A 1 217 ? 15.148 14.868 -7.375 1.00 88.94 217 HIS A CA 1
ATOM 1721 C C . HIS A 1 217 ? 14.262 16.116 -7.329 1.00 88.94 217 HIS A C 1
ATOM 1723 O O . HIS A 1 217 ? 14.718 17.210 -7.678 1.00 88.94 217 HIS A O 1
ATOM 1729 N N . SER A 1 218 ? 13.006 15.951 -6.930 1.00 83.69 218 SER A N 1
ATOM 1730 C CA . SER A 1 218 ? 12.149 17.058 -6.511 1.00 83.69 218 SER A CA 1
ATOM 1731 C C . SER A 1 218 ? 11.724 16.812 -5.071 1.00 83.69 218 SER A C 1
ATOM 1733 O O . SER A 1 218 ? 11.249 15.725 -4.743 1.00 83.69 218 SER A O 1
ATOM 1735 N N . ASP A 1 219 ? 11.923 17.828 -4.235 1.00 74.25 219 ASP A N 1
ATOM 1736 C CA . ASP A 1 219 ? 11.506 17.807 -2.833 1.00 74.25 219 ASP A CA 1
ATOM 1737 C C . ASP A 1 219 ? 10.070 18.339 -2.659 1.00 74.25 219 ASP A C 1
ATOM 1739 O O . ASP A 1 219 ? 9.427 18.040 -1.656 1.00 74.25 219 ASP A O 1
ATOM 1743 N N . ASP A 1 220 ? 9.555 19.093 -3.642 1.00 77.62 220 ASP A N 1
ATOM 1744 C CA . ASP A 1 220 ? 8.196 19.659 -3.629 1.00 77.62 220 ASP A CA 1
ATOM 1745 C C . ASP A 1 220 ? 7.127 18.572 -3.836 1.00 77.62 220 ASP A C 1
ATOM 1747 O O . ASP A 1 220 ? 6.083 18.563 -3.186 1.00 77.62 220 ASP A O 1
ATOM 1751 N N . GLU A 1 221 ? 7.413 17.621 -4.725 1.00 73.75 221 GLU A N 1
ATOM 1752 C CA . GLU A 1 221 ? 6.625 16.416 -4.966 1.00 73.75 221 GLU A CA 1
ATOM 1753 C C . GLU A 1 221 ? 7.602 15.244 -4.893 1.00 73.75 221 GLU A C 1
ATOM 1755 O O . GLU A 1 221 ? 8.487 15.179 -5.743 1.00 73.75 221 GLU A O 1
ATOM 1760 N N . VAL A 1 222 ? 7.479 14.349 -3.898 1.00 79.94 222 VAL A N 1
ATOM 1761 C CA . VAL A 1 222 ? 8.388 13.199 -3.679 1.00 79.94 222 VAL A CA 1
ATOM 1762 C C . VAL A 1 222 ? 8.541 12.389 -4.974 1.00 79.94 222 VAL A C 1
ATOM 1764 O O . VAL A 1 222 ? 7.748 11.497 -5.273 1.00 79.94 222 VAL A O 1
ATOM 1767 N N . SER A 1 223 ? 9.548 12.734 -5.778 1.00 86.56 223 SER A N 1
ATOM 1768 C CA . SER A 1 223 ? 9.706 12.247 -7.146 1.00 86.56 223 SER A CA 1
ATOM 1769 C C . SER A 1 223 ? 11.168 12.284 -7.582 1.00 86.56 223 SER A C 1
ATOM 1771 O O . SER A 1 223 ? 11.991 13.072 -7.104 1.00 86.56 223 SER A O 1
ATOM 1773 N N . ALA A 1 224 ? 11.498 11.388 -8.507 1.00 90.25 224 ALA A N 1
ATOM 1774 C CA . ALA A 1 224 ? 12.831 11.253 -9.065 1.00 90.25 224 ALA A CA 1
ATOM 1775 C C . ALA A 1 224 ? 12.741 11.035 -10.576 1.00 90.25 224 ALA A C 1
ATOM 1777 O O . ALA A 1 224 ? 11.868 10.320 -11.066 1.00 90.25 224 ALA A O 1
ATOM 1778 N N . THR A 1 225 ? 13.662 11.640 -11.319 1.00 91.31 225 THR A N 1
ATOM 1779 C CA . THR A 1 225 ? 13.863 11.363 -12.745 1.00 91.31 225 THR A CA 1
ATOM 1780 C C . THR A 1 225 ? 15.131 10.548 -12.900 1.00 91.31 225 THR A C 1
ATOM 1782 O O . THR A 1 225 ? 16.186 10.953 -12.409 1.00 91.31 225 THR A O 1
ATOM 1785 N N . ALA A 1 226 ? 15.038 9.424 -13.603 1.00 93.75 226 ALA A N 1
ATOM 1786 C CA . ALA A 1 226 ? 16.173 8.565 -13.886 1.00 93.75 226 ALA A CA 1
ATOM 1787 C C . ALA A 1 226 ? 16.453 8.502 -15.390 1.00 93.75 226 ALA A C 1
ATOM 1789 O O . ALA A 1 226 ? 15.530 8.540 -16.202 1.00 93.75 226 ALA A O 1
ATOM 1790 N N . SER A 1 227 ? 17.734 8.421 -15.748 1.00 93.31 227 SER A N 1
ATOM 1791 C CA . SER A 1 227 ? 18.161 8.241 -17.136 1.00 93.31 227 SER A CA 1
ATOM 1792 C C . SER A 1 227 ? 18.081 6.767 -17.529 1.00 93.31 227 SER A C 1
ATOM 1794 O O . SER A 1 227 ? 18.487 5.896 -16.754 1.00 93.31 227 SER A O 1
ATOM 1796 N N . TRP A 1 228 ? 17.587 6.487 -18.736 1.00 91.06 228 TRP A N 1
ATOM 1797 C CA . TRP A 1 228 ? 17.512 5.142 -19.299 1.00 91.06 228 TRP A CA 1
ATOM 1798 C C . TRP A 1 228 ? 17.955 5.146 -20.765 1.00 91.06 228 TRP A C 1
ATOM 1800 O O . TRP A 1 228 ? 17.443 5.915 -21.573 1.00 91.06 228 TRP A O 1
ATOM 1810 N N . ASP A 1 229 ? 18.892 4.258 -21.100 1.00 89.06 229 ASP A N 1
ATOM 1811 C CA . ASP A 1 229 ? 19.263 3.925 -22.474 1.00 89.06 229 ASP A CA 1
ATOM 1812 C C . ASP A 1 229 ? 18.785 2.500 -22.770 1.00 89.06 229 ASP A C 1
ATOM 1814 O O . ASP A 1 229 ? 19.088 1.567 -22.026 1.00 89.06 229 ASP A O 1
ATOM 1818 N N . SER A 1 230 ? 18.034 2.316 -23.854 1.00 86.88 230 SER A N 1
ATOM 1819 C CA . SER A 1 230 ? 17.533 1.001 -24.257 1.00 86.88 230 SER A CA 1
ATOM 1820 C C . SER A 1 230 ? 18.641 0.035 -24.708 1.00 86.88 230 SER A C 1
ATOM 1822 O O . SER A 1 230 ? 18.442 -1.181 -24.654 1.00 86.88 230 SER A O 1
ATOM 1824 N N . SER A 1 231 ? 19.820 0.547 -25.084 1.00 88.38 231 SER A N 1
ATOM 1825 C CA . SER A 1 231 ? 20.958 -0.257 -25.544 1.00 88.38 231 SER A CA 1
ATOM 1826 C C . SER A 1 231 ? 21.515 -1.194 -24.462 1.00 88.38 231 SER A C 1
ATOM 1828 O O . SER A 1 231 ? 22.057 -2.248 -24.789 1.00 88.38 231 SER A O 1
ATOM 1830 N N . VAL A 1 232 ? 21.289 -0.887 -23.176 1.00 89.81 232 VAL A N 1
ATOM 1831 C CA . VAL A 1 232 ? 21.732 -1.709 -22.029 1.00 89.81 232 VAL A CA 1
ATOM 1832 C C . VAL A 1 232 ? 21.148 -3.121 -22.025 1.00 89.81 232 VAL A C 1
ATOM 1834 O O . VAL A 1 232 ? 21.727 -4.025 -21.431 1.00 89.81 232 VAL A O 1
ATOM 1837 N N . HIS A 1 233 ? 20.011 -3.313 -22.695 1.00 87.19 233 HIS A N 1
ATOM 1838 C CA . HIS A 1 233 ? 19.322 -4.599 -22.793 1.00 87.19 233 HIS A CA 1
ATOM 1839 C C . HIS A 1 233 ? 19.831 -5.475 -23.945 1.00 87.19 233 HIS A C 1
ATOM 1841 O O . HIS A 1 233 ? 19.356 -6.598 -24.083 1.00 87.19 233 HIS A O 1
ATOM 1847 N N . ASP A 1 234 ? 20.728 -4.956 -24.793 1.00 86.81 234 ASP A N 1
ATOM 1848 C CA . ASP A 1 234 ? 21.294 -5.639 -25.970 1.00 86.81 234 ASP A CA 1
ATOM 1849 C C . ASP A 1 234 ? 20.237 -6.383 -26.813 1.00 86.81 234 ASP A C 1
ATOM 1851 O O . ASP A 1 234 ? 20.378 -7.542 -27.202 1.00 86.81 234 ASP A O 1
ATOM 1855 N N . SER A 1 235 ? 19.102 -5.717 -27.049 1.00 86.81 235 SER A N 1
ATOM 1856 C CA . SER A 1 235 ? 17.952 -6.307 -27.731 1.00 86.81 235 SER A CA 1
ATOM 1857 C C . SER A 1 235 ? 17.632 -5.569 -29.021 1.00 86.81 235 SER A C 1
ATOM 1859 O O . SER A 1 235 ? 17.292 -4.382 -29.038 1.00 86.81 235 SER A O 1
ATOM 1861 N N . VAL A 1 236 ? 17.638 -6.319 -30.123 1.00 87.06 236 VAL A N 1
ATOM 1862 C CA . VAL A 1 236 ? 17.194 -5.840 -31.441 1.00 87.06 236 VAL A CA 1
ATOM 1863 C C . VAL A 1 236 ? 15.709 -5.467 -31.461 1.00 87.06 236 VAL A C 1
ATOM 1865 O O . VAL A 1 236 ? 15.264 -4.750 -32.355 1.00 87.06 236 VAL A O 1
ATOM 1868 N N . HIS A 1 237 ? 14.928 -5.939 -30.484 1.00 86.38 237 HIS A N 1
ATOM 1869 C CA . HIS A 1 237 ? 13.496 -5.663 -30.400 1.00 86.38 237 HIS A CA 1
ATOM 1870 C C . HIS A 1 237 ? 13.181 -4.290 -29.795 1.00 86.38 237 HIS A C 1
ATOM 1872 O O . HIS A 1 237 ? 12.101 -3.776 -30.060 1.00 86.38 237 HIS A O 1
ATOM 1878 N N . LEU A 1 238 ? 14.104 -3.683 -29.037 1.00 84.62 238 LEU A N 1
ATOM 1879 C CA . LEU A 1 238 ? 13.924 -2.339 -28.467 1.00 84.62 238 LEU A CA 1
ATOM 1880 C C . LEU A 1 238 ? 14.297 -1.219 -29.447 1.00 84.62 238 LEU A C 1
ATOM 1882 O O . LEU A 1 238 ? 13.798 -0.108 -29.330 1.00 84.62 238 LEU A O 1
ATOM 1886 N N . ASN A 1 239 ? 15.133 -1.521 -30.442 1.00 81.12 239 ASN A N 1
ATOM 1887 C CA . ASN A 1 239 ? 15.670 -0.547 -31.396 1.00 81.12 239 ASN A CA 1
ATOM 1888 C C . ASN A 1 239 ? 14.950 -0.584 -32.755 1.00 81.12 239 ASN A C 1
ATOM 1890 O O . ASN A 1 239 ? 15.558 -0.371 -33.805 1.00 81.12 239 ASN A O 1
ATOM 1894 N N . ARG A 1 240 ? 13.654 -0.912 -32.759 1.00 84.69 240 ARG A N 1
ATOM 1895 C CA . ARG A 1 240 ? 12.831 -0.973 -33.973 1.00 84.69 240 ARG A CA 1
ATOM 1896 C C . ARG A 1 240 ? 11.371 -0.663 -33.675 1.00 84.69 240 ARG A C 1
ATOM 1898 O O . ARG A 1 240 ? 10.922 -0.771 -32.542 1.00 84.69 240 ARG A O 1
ATOM 1905 N N . VAL A 1 241 ? 10.606 -0.371 -34.725 1.00 82.69 241 VAL A N 1
ATOM 1906 C CA . VAL A 1 241 ? 9.146 -0.264 -34.625 1.00 82.69 241 VAL A CA 1
ATOM 1907 C C . VAL A 1 241 ? 8.562 -1.627 -34.248 1.00 82.69 241 VAL A C 1
ATOM 1909 O O . VAL A 1 241 ? 8.742 -2.608 -34.978 1.00 82.69 241 VAL A O 1
ATOM 1912 N N . THR A 1 242 ? 7.857 -1.680 -33.118 1.00 82.25 242 THR A N 1
ATOM 1913 C CA . THR A 1 242 ? 7.171 -2.881 -32.630 1.00 82.25 242 THR A CA 1
ATOM 1914 C C . THR A 1 242 ? 5.993 -3.234 -33.549 1.00 82.25 242 THR A C 1
ATOM 1916 O O . THR A 1 242 ? 5.073 -2.427 -33.696 1.00 82.25 242 THR A O 1
ATOM 1919 N N . PRO A 1 243 ? 5.978 -4.424 -34.178 1.00 86.25 243 PRO A N 1
ATOM 1920 C CA . PRO A 1 243 ? 4.856 -4.884 -34.996 1.00 86.25 243 PRO A CA 1
ATOM 1921 C C . PRO A 1 243 ? 3.550 -5.024 -34.200 1.00 86.25 243 PRO A C 1
ATOM 1923 O O . PRO A 1 243 ? 3.565 -5.280 -32.999 1.00 86.25 243 PRO A O 1
ATOM 1926 N N . GLN A 1 244 ? 2.397 -4.955 -34.878 1.00 82.25 244 GLN A N 1
ATOM 1927 C CA . GLN A 1 244 ? 1.073 -5.007 -34.229 1.00 82.25 244 GLN A CA 1
ATOM 1928 C C . GLN A 1 244 ? 0.800 -6.284 -33.414 1.00 82.25 244 GLN A C 1
ATOM 1930 O O . GLN A 1 244 ? -0.037 -6.259 -32.511 1.00 82.25 244 GLN A O 1
ATOM 1935 N N . ASN A 1 245 ? 1.477 -7.394 -33.711 1.00 85.62 245 ASN A N 1
ATOM 1936 C CA . ASN A 1 245 ? 1.352 -8.674 -33.009 1.00 85.62 245 ASN A CA 1
ATOM 1937 C C . ASN A 1 245 ? 2.384 -8.866 -31.884 1.00 85.62 245 ASN A C 1
ATOM 1939 O O . ASN A 1 245 ? 2.329 -9.872 -31.182 1.00 85.62 245 ASN A O 1
ATOM 1943 N N . GLU A 1 246 ? 3.319 -7.933 -31.714 1.00 84.62 246 GLU A N 1
ATOM 1944 C CA . GLU A 1 246 ? 4.341 -7.985 -30.674 1.00 84.62 246 GLU A CA 1
ATOM 1945 C C . GLU A 1 246 ? 4.046 -6.971 -29.567 1.00 84.62 246 GLU A C 1
ATOM 1947 O O . GLU A 1 246 ? 3.348 -5.972 -29.760 1.00 84.62 246 GLU A O 1
ATOM 1952 N N . ARG A 1 247 ? 4.563 -7.242 -28.370 1.00 78.19 247 ARG A N 1
ATOM 1953 C CA . ARG A 1 247 ? 4.440 -6.362 -27.208 1.00 78.19 247 ARG A CA 1
ATOM 1954 C C . ARG A 1 247 ? 5.776 -6.314 -26.488 1.00 78.19 247 ARG A C 1
ATOM 1956 O O . ARG A 1 247 ? 6.432 -7.343 -26.339 1.00 78.19 247 ARG A O 1
ATOM 1963 N N . ILE A 1 248 ? 6.138 -5.125 -26.027 1.00 80.25 248 ILE A N 1
ATOM 1964 C CA . ILE A 1 248 ? 7.288 -4.902 -25.156 1.00 80.25 248 ILE A CA 1
ATOM 1965 C C . ILE A 1 248 ? 6.736 -4.635 -23.762 1.00 80.25 248 ILE A C 1
ATOM 1967 O O . ILE A 1 248 ? 5.775 -3.881 -23.607 1.00 80.25 248 ILE A O 1
ATOM 1971 N N . TYR A 1 249 ? 7.324 -5.287 -22.766 1.00 79.50 249 TYR A N 1
ATOM 1972 C CA . TYR A 1 249 ? 6.989 -5.093 -21.362 1.00 79.50 249 TYR A CA 1
ATOM 1973 C C . TYR A 1 249 ? 8.183 -4.452 -20.664 1.00 79.50 249 TYR A C 1
ATOM 1975 O O . TYR A 1 249 ? 9.327 -4.822 -20.927 1.00 79.50 249 TYR A O 1
ATOM 1983 N N . LEU A 1 250 ? 7.902 -3.504 -19.779 1.00 81.69 250 LEU A N 1
ATOM 1984 C CA . LEU A 1 250 ? 8.871 -2.903 -18.875 1.00 81.69 250 LEU A CA 1
ATOM 1985 C C . LEU A 1 250 ? 8.422 -3.222 -17.455 1.00 81.69 250 LEU A C 1
ATOM 1987 O O . LEU A 1 250 ? 7.234 -3.114 -17.164 1.00 81.69 250 LEU A O 1
ATOM 1991 N N . ILE A 1 251 ? 9.374 -3.594 -16.603 1.00 84.38 251 ILE A N 1
ATOM 1992 C CA . ILE A 1 251 ? 9.158 -3.695 -15.163 1.00 84.38 251 ILE A CA 1
ATOM 1993 C C . ILE A 1 251 ? 10.095 -2.704 -14.494 1.00 84.38 251 ILE A C 1
ATOM 1995 O O . ILE A 1 251 ? 11.314 -2.770 -14.666 1.00 84.38 251 ILE A O 1
ATOM 1999 N N . VAL A 1 252 ? 9.524 -1.794 -13.720 1.00 86.50 252 VAL A N 1
ATOM 2000 C CA . VAL A 1 252 ? 10.262 -0.844 -12.901 1.00 86.50 252 VAL A CA 1
ATOM 2001 C C . VAL A 1 252 ? 10.186 -1.306 -11.458 1.00 86.50 252 VAL A C 1
ATOM 2003 O O . VAL A 1 252 ? 9.111 -1.383 -10.868 1.00 86.50 252 VAL A O 1
ATOM 2006 N N . LYS A 1 253 ? 11.354 -1.596 -10.885 1.00 89.06 253 LYS A N 1
ATOM 2007 C CA . LYS A 1 253 ? 11.523 -1.847 -9.457 1.00 89.06 253 LYS A CA 1
ATOM 2008 C C . LYS A 1 253 ? 12.023 -0.569 -8.789 1.00 89.06 253 LYS A C 1
ATOM 2010 O O . LYS A 1 253 ? 13.105 -0.084 -9.116 1.00 89.06 253 LYS A O 1
ATOM 2015 N N . THR A 1 254 ? 11.268 -0.067 -7.824 1.00 88.44 254 THR A N 1
ATOM 2016 C CA . THR A 1 254 ? 11.602 1.135 -7.058 1.00 88.44 254 THR A CA 1
ATOM 2017 C C . THR A 1 254 ? 11.744 0.775 -5.589 1.00 88.44 254 THR A C 1
ATOM 2019 O O . THR A 1 254 ? 10.845 0.175 -5.010 1.00 88.44 254 THR A O 1
ATOM 2022 N N . THR A 1 255 ? 12.866 1.157 -4.983 1.00 89.75 255 THR A N 1
ATOM 2023 C CA . THR A 1 255 ? 13.048 1.088 -3.530 1.00 89.75 255 THR A CA 1
ATOM 2024 C C . THR A 1 255 ? 12.797 2.474 -2.953 1.00 89.75 255 THR A C 1
ATOM 2026 O O . THR A 1 255 ? 13.518 3.417 -3.275 1.00 89.75 255 THR A O 1
ATOM 2029 N N . VAL A 1 256 ? 11.770 2.596 -2.120 1.00 87.12 256 VAL A N 1
ATOM 2030 C CA . VAL A 1 256 ? 11.426 3.822 -1.398 1.00 87.12 256 VAL A CA 1
ATOM 2031 C C . VAL A 1 256 ? 11.942 3.690 0.027 1.00 87.12 256 VAL A C 1
ATOM 2033 O O . VAL A 1 256 ? 11.595 2.734 0.717 1.00 87.12 256 VAL A O 1
ATOM 2036 N N . GLN A 1 257 ? 12.764 4.640 0.465 1.00 87.25 257 GLN A N 1
ATOM 2037 C CA . GLN A 1 257 ? 13.184 4.737 1.860 1.00 87.25 257 GLN A CA 1
ATOM 2038 C C . GLN A 1 257 ? 12.227 5.652 2.614 1.00 87.25 257 GLN A C 1
ATOM 2040 O O . GLN A 1 257 ? 12.014 6.799 2.224 1.00 87.25 257 GLN A O 1
ATOM 2045 N N . LEU A 1 258 ? 11.657 5.138 3.696 1.00 82.00 258 LEU A N 1
ATOM 2046 C CA . LEU A 1 258 ? 10.825 5.901 4.615 1.00 82.00 258 LEU A CA 1
ATOM 2047 C C . LEU A 1 258 ? 11.635 6.148 5.885 1.00 82.00 258 LEU A C 1
ATOM 2049 O O . LEU A 1 258 ? 12.330 5.257 6.367 1.00 82.00 258 LEU A O 1
ATOM 2053 N N . SER A 1 259 ? 11.578 7.375 6.394 1.00 77.56 259 SER A N 1
ATOM 2054 C CA . SER A 1 259 ? 12.330 7.810 7.577 1.00 77.56 259 SER A CA 1
ATOM 2055 C C . SER A 1 259 ? 11.475 7.899 8.839 1.00 77.56 259 SER A C 1
ATOM 2057 O O . SER A 1 259 ? 12.008 7.902 9.947 1.00 77.56 259 SER A O 1
ATOM 2059 N N . HIS A 1 260 ? 10.156 7.986 8.683 1.00 71.88 260 HIS A N 1
ATOM 2060 C CA . HIS A 1 260 ? 9.196 8.088 9.771 1.00 71.88 260 HIS A CA 1
ATOM 2061 C C . HIS A 1 260 ? 8.049 7.105 9.531 1.00 71.88 260 HIS A C 1
ATOM 2063 O O . HIS A 1 260 ? 7.611 6.973 8.383 1.00 71.88 260 HIS A O 1
ATOM 2069 N N . PRO A 1 261 ? 7.525 6.448 10.581 1.00 63.84 261 PRO A N 1
ATOM 2070 C CA . PRO A 1 261 ? 7.933 6.470 11.992 1.00 63.84 261 PRO A CA 1
ATOM 2071 C C . PRO A 1 261 ? 9.207 5.677 12.310 1.00 63.84 261 PRO A C 1
ATOM 2073 O O . PRO A 1 261 ? 9.773 5.855 13.384 1.00 63.84 261 PRO A O 1
ATOM 2076 N N . ALA A 1 262 ? 9.697 4.875 11.367 1.00 72.62 262 ALA A N 1
ATOM 2077 C CA . ALA A 1 262 ? 10.952 4.143 11.456 1.00 72.62 262 ALA A CA 1
ATOM 2078 C C . ALA A 1 262 ? 11.701 4.193 10.119 1.00 72.62 262 ALA A C 1
ATOM 2080 O O . ALA A 1 262 ? 11.089 4.415 9.073 1.00 72.62 262 ALA A O 1
ATOM 2081 N N . ALA A 1 263 ? 13.017 3.965 10.158 1.00 79.50 263 ALA A N 1
ATOM 2082 C CA . ALA A 1 263 ? 13.815 3.778 8.953 1.00 79.50 263 ALA A CA 1
ATOM 2083 C C . ALA A 1 263 ? 13.469 2.424 8.321 1.00 79.50 263 ALA A C 1
ATOM 2085 O O . ALA A 1 263 ? 13.703 1.380 8.927 1.00 79.50 263 ALA A O 1
ATOM 2086 N N . MET A 1 264 ? 12.911 2.444 7.114 1.00 82.81 264 MET A N 1
ATOM 2087 C CA . MET A 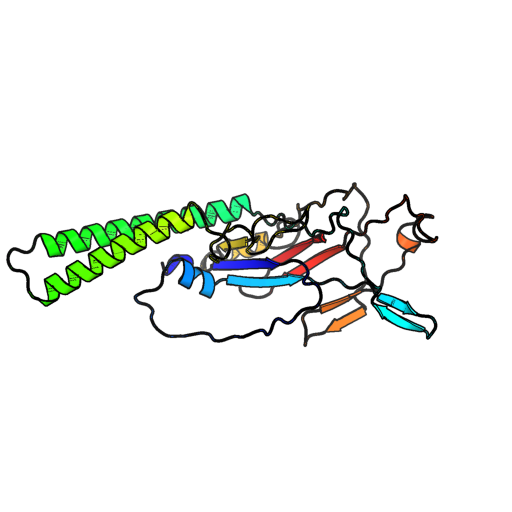1 264 ? 12.507 1.231 6.407 1.00 82.81 264 MET A CA 1
ATOM 2088 C C . MET A 1 264 ? 12.612 1.389 4.894 1.00 82.81 264 MET A C 1
ATOM 2090 O O . MET A 1 264 ? 12.549 2.496 4.357 1.00 82.81 264 MET A O 1
ATOM 2094 N N . GLU A 1 265 ? 12.717 0.262 4.201 1.00 86.75 265 GLU A N 1
ATOM 2095 C CA . GLU A 1 265 ? 12.652 0.187 2.750 1.00 86.75 265 GLU A CA 1
ATOM 2096 C C . GLU A 1 265 ? 11.362 -0.499 2.300 1.00 86.75 265 GLU A C 1
ATOM 2098 O O . GLU A 1 265 ? 10.941 -1.531 2.826 1.00 86.75 265 GLU A O 1
ATOM 2103 N N . LEU A 1 266 ? 10.745 0.086 1.280 1.00 85.00 266 LEU A N 1
ATOM 2104 C CA . LEU A 1 266 ? 9.597 -0.459 0.581 1.00 85.00 266 LEU A CA 1
ATOM 2105 C C . LEU A 1 266 ? 9.989 -0.699 -0.874 1.00 85.00 266 LEU A C 1
ATOM 2107 O O . LEU A 1 266 ? 10.317 0.238 -1.601 1.00 85.00 266 LEU A O 1
ATOM 2111 N N . VAL A 1 267 ? 9.963 -1.957 -1.305 1.00 85.75 267 VAL A N 1
ATOM 2112 C CA . VAL A 1 267 ? 10.241 -2.335 -2.690 1.00 85.75 267 VAL A CA 1
ATOM 2113 C C . VAL A 1 267 ? 8.925 -2.468 -3.444 1.00 85.75 267 VAL A C 1
ATOM 2115 O O . VAL A 1 267 ? 8.121 -3.364 -3.190 1.00 85.75 267 VAL A O 1
ATOM 2118 N N . LEU A 1 268 ? 8.725 -1.574 -4.404 1.00 83.31 268 LEU A N 1
ATOM 2119 C CA . LEU A 1 268 ? 7.566 -1.522 -5.285 1.00 83.31 268 LEU A CA 1
ATOM 2120 C C . LEU A 1 268 ? 7.961 -1.992 -6.687 1.00 83.31 268 LEU A C 1
ATOM 2122 O O . LEU A 1 268 ? 9.068 -1.713 -7.152 1.00 83.31 268 LEU A O 1
ATOM 2126 N N . ARG A 1 269 ? 7.056 -2.704 -7.367 1.00 81.12 269 ARG A N 1
ATOM 2127 C CA . ARG A 1 269 ? 7.222 -3.138 -8.760 1.00 81.12 269 ARG A CA 1
ATOM 2128 C C . ARG A 1 269 ? 6.006 -2.729 -9.580 1.00 81.12 269 ARG A C 1
ATOM 2130 O O . ARG A 1 269 ? 4.875 -2.898 -9.125 1.00 81.12 269 ARG A O 1
ATOM 2137 N N . LYS A 1 270 ? 6.243 -2.206 -10.779 1.00 77.69 270 LYS A N 1
ATOM 2138 C CA . LYS A 1 270 ? 5.200 -1.820 -11.732 1.00 77.69 270 LYS A CA 1
ATOM 2139 C C . LYS A 1 270 ? 5.584 -2.186 -13.154 1.00 77.69 270 LYS A C 1
ATOM 2141 O O . LYS A 1 270 ? 6.790 -2.078 -13.462 1.00 77.69 270 LYS A O 1
#

Solvent-accessible surface area (backbone atoms only — not comparable to full-atom values): 16783 Å² total; per-residue (Å²): 110,68,79,64,51,59,41,37,39,35,40,38,61,48,77,80,79,74,95,71,93,78,82,90,82,87,80,85,80,89,75,68,93,87,78,67,49,73,57,57,50,46,55,74,37,47,44,78,48,73,66,85,87,80,60,66,42,74,44,98,85,74,44,78,42,73,63,88,83,79,91,53,97,87,54,66,76,42,46,45,70,54,33,58,42,69,62,33,47,49,51,51,48,50,55,52,50,55,46,50,51,54,53,47,54,50,49,53,52,52,46,51,61,59,69,70,46,92,76,75,51,72,70,50,52,53,50,46,52,53,51,52,52,53,51,54,51,51,54,53,52,53,48,41,66,77,56,34,46,61,68,59,83,37,82,67,10,36,42,78,62,87,61,55,64,68,33,57,65,38,49,38,40,44,63,41,83,42,52,9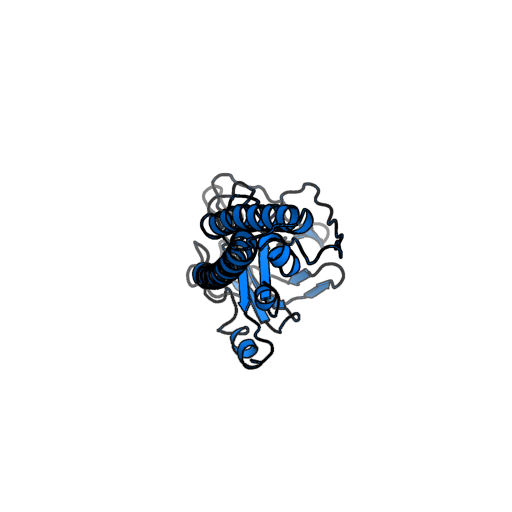2,85,48,79,68,60,47,71,52,24,36,73,93,52,14,45,20,62,85,40,76,54,90,87,68,67,92,65,85,84,80,88,59,55,72,78,43,77,40,86,91,55,94,47,75,45,60,57,85,66,74,71,83,69,76,46,79,72,76,78,50,88,75,51,95,91,57,84,88,85,77,78,50,78,45,78,45,78,39,74,70,99,49,59,31,33,40,37,45,46,65

Organism: Pongo abelii (NCBI:txid9601)

Nearest PDB structures (foldseek):
  8vaa-assembly1_S  TM=7.569E-01  e=8.392E-01  Legionella pneumophila
  6xns-assembly1_A  TM=6.556E-01  e=3.550E+00  synthetic construct
  1s94-assembly2_B  TM=4.900E-01  e=4.004E+00  Doryteuthis pealeii

Mean predicted aligned error: 11.55 Å

Radius of gyration: 24.44 Å; Cα contacts (8 Å, |Δi|>4): 323; chains: 1; bounding box: 54×34×79 Å